Protein AF-X0SZJ2-F1 (afdb_monomer_lite)

Radius of gyration: 25.87 Å; chains: 1; bounding box: 55×61×72 Å

InterPro domains:
  IPR011059 Metal-dependent hydrolase, composite domain superfamily [G3DSA:2.30.40.10] (132-146)
  IPR011059 Metal-dependent hydrolase, composite domain superfamily [SSF51338] (95-201)

Sequence (312 aa):
GLNSPFVMYDPTQDKFLPKEEYLKIAKEDPGRIVVIFVPPRKKWMPDWLKMPHMTVAGDGMLGMDAKGKLLGWDSPYEAYAGHPRTAGSHAKVLRMGREAGIPLMHTLSQLSYWSALHLGQTGVEAMKVRGRMQEGMVADIAIFDPKKVKDNAGYKPRTNGLPSTAIPYVLVNGRFVVRESKVVKAMAGQEIRFPVEEKGRFVPATTEQWLKNFTIDSSPLAPKAKPAKQQPKAEETSSIDSAPDHEPFVRPTTTALDPLDPNILSVDRTLPEKQQWFGDSPYRSLGYCCGFHWQQAQLAGMNRATALSTED

Foldseek 3Di:
DDPDLKWKAQQVVRDIDDPVRVVVCCVPPVVGDIDIDRVVVVVCVVVLLQDPLQAFDQFQDFQAFPVRDADAPPDDLLRGQDALSLAFRQLALLVSCVVSVNPQVSSLCSQFVSQLVVLVVVVQVLSVQTRDDDPPRFPFAWAFASVQWHRQADSHRSRSRDHIPGTQFTDGSNHTCHHHNRGDPDPRDDDRDDDDDQDDPDDDQDPVNCCLPPDAPPDPPDTSPPDPPDDPDDDPPDPPPDDDDDDDDDDDDDDDDDDDDPPPDDDDDDDDDDDDDDDDDPDDDDDDDGAADNSNCSSHDDDGHGHHYDDD

Secondary structure (DSSP, 8-state):
----S-EEEEGGGTEEEPHHHHHHHHHH-TT---EEE-TTHHHHHHHHTT-TT----------B-TTSPBP-TTS-GGG--S-THHHHHHHHHHHHHHHTT--HHHHHHHTTHHHHHHHHHTT-HHHHT-SS--TTS---EEE--TTT-B----SSTT-TTPPPBS--EEEETTEEEEETTEE---------SPPPPSS-SSPPPPHHHHHHHHS----TT----PPPPPPPPP------PPPPP-PPPPPPPP------------------------------------S---HHHHTT------------

pLDDT: mean 71.83, std 27.25, range [21.42, 97.75]

Structure (mmCIF, N/CA/C/O backbone):
data_AF-X0SZJ2-F1
#
_entry.id   AF-X0SZJ2-F1
#
loop_
_atom_site.group_PDB
_atom_site.id
_atom_site.type_symbol
_atom_site.label_atom_id
_atom_site.label_alt_id
_atom_site.label_comp_id
_atom_site.label_asym_id
_atom_site.label_entity_id
_atom_site.label_seq_id
_atom_site.pdbx_PDB_ins_code
_atom_site.Cartn_x
_atom_site.Cartn_y
_atom_site.Cartn_z
_atom_site.occupancy
_atom_site.B_iso_or_equiv
_atom_site.auth_seq_id
_atom_site.auth_comp_id
_atom_site.auth_asym_id
_atom_site.auth_atom_id
_atom_site.pdbx_PDB_model_num
ATOM 1 N N . GLY A 1 1 ? 34.722 5.769 -18.784 1.00 33.75 1 GLY A N 1
ATOM 2 C CA . GLY A 1 1 ? 33.354 5.276 -19.032 1.00 33.75 1 GLY A CA 1
ATOM 3 C C . GLY A 1 1 ? 32.561 5.333 -17.744 1.00 33.75 1 GLY A C 1
ATOM 4 O O . GLY A 1 1 ? 33.122 5.023 -16.703 1.00 33.75 1 GLY A O 1
ATOM 5 N N . LEU A 1 2 ? 31.294 5.744 -17.799 1.00 32.84 2 LEU A N 1
ATOM 6 C CA . LEU A 1 2 ? 30.384 5.656 -16.654 1.00 32.84 2 LEU A CA 1
ATOM 7 C C . LEU A 1 2 ? 29.715 4.280 -16.668 1.00 32.84 2 LEU A C 1
ATOM 9 O O . LEU A 1 2 ? 28.767 4.068 -17.423 1.00 32.84 2 LEU A O 1
ATOM 13 N N . ASN A 1 3 ? 30.188 3.369 -15.815 1.00 47.91 3 ASN A N 1
ATOM 14 C CA . ASN A 1 3 ? 29.404 2.200 -15.424 1.00 47.91 3 ASN A CA 1
ATOM 15 C C . ASN A 1 3 ? 28.196 2.719 -14.637 1.00 47.91 3 ASN A C 1
ATOM 17 O O . ASN A 1 3 ? 28.309 2.999 -13.444 1.00 47.91 3 ASN A O 1
ATOM 21 N N . SER A 1 4 ? 27.069 2.929 -15.321 1.00 53.16 4 SER A N 1
ATOM 22 C CA . SER A 1 4 ? 25.841 3.405 -14.684 1.00 53.16 4 SER A CA 1
ATOM 23 C C . SER A 1 4 ? 25.467 2.449 -13.545 1.00 53.16 4 SER A C 1
ATOM 25 O O . SER A 1 4 ? 25.263 1.263 -13.808 1.00 53.16 4 SER A O 1
ATOM 27 N N . PRO A 1 5 ? 25.328 2.919 -12.291 1.00 63.03 5 PRO A N 1
ATOM 28 C CA . PRO A 1 5 ? 24.888 2.073 -11.182 1.00 63.03 5 PRO A CA 1
ATOM 29 C C . PRO A 1 5 ? 23.391 1.734 -11.272 1.00 63.03 5 PRO A C 1
ATOM 31 O O . PRO A 1 5 ? 22.853 1.096 -10.367 1.00 63.03 5 PRO A O 1
ATOM 34 N N . PHE A 1 6 ? 22.716 2.189 -12.333 1.00 73.81 6 PHE A N 1
ATOM 35 C CA . PHE A 1 6 ? 21.292 2.041 -12.588 1.00 73.81 6 PHE A CA 1
ATOM 36 C C . PHE A 1 6 ? 21.041 1.088 -13.752 1.00 73.81 6 PHE A C 1
ATOM 38 O O . PHE A 1 6 ? 21.694 1.179 -14.792 1.00 73.81 6 PHE A O 1
ATOM 45 N N . VAL A 1 7 ? 20.046 0.221 -13.585 1.00 87.00 7 VAL A N 1
ATOM 46 C CA . VAL A 1 7 ? 19.609 -0.749 -14.593 1.00 87.00 7 VAL A CA 1
ATOM 47 C C . VAL A 1 7 ? 18.246 -0.299 -15.114 1.00 87.00 7 VAL A C 1
ATOM 49 O O . VAL A 1 7 ? 17.297 -0.195 -14.338 1.00 87.00 7 VAL A O 1
ATOM 52 N N . MET A 1 8 ? 18.155 -0.001 -16.409 1.00 90.88 8 MET A N 1
ATOM 53 C CA . MET A 1 8 ? 16.927 0.464 -17.064 1.00 90.88 8 MET A CA 1
ATOM 54 C C . MET A 1 8 ? 16.170 -0.716 -17.668 1.00 90.88 8 MET A C 1
ATOM 56 O O . MET A 1 8 ? 16.788 -1.612 -18.235 1.00 90.88 8 MET A O 1
ATOM 60 N N . TYR A 1 9 ? 14.846 -0.720 -17.561 1.00 90.50 9 TYR A N 1
ATOM 61 C CA . TYR A 1 9 ? 13.974 -1.796 -18.028 1.00 90.50 9 TYR A CA 1
ATOM 62 C C . TYR A 1 9 ? 12.767 -1.218 -18.766 1.00 90.50 9 TYR A C 1
ATOM 64 O O . TYR A 1 9 ? 12.089 -0.348 -18.219 1.00 90.50 9 TYR A O 1
ATOM 72 N N . ASP A 1 10 ? 12.492 -1.703 -19.975 1.00 90.06 10 ASP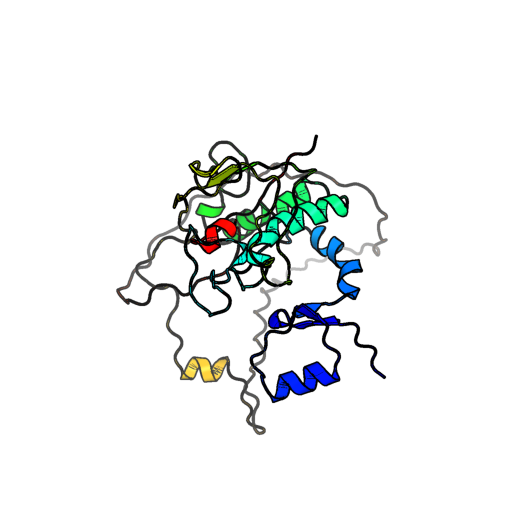 A N 1
ATOM 73 C CA . ASP A 1 10 ? 11.256 -1.422 -20.708 1.00 90.06 10 ASP A CA 1
ATOM 74 C C . ASP A 1 10 ? 10.243 -2.550 -20.430 1.00 90.06 10 ASP A C 1
ATOM 76 O O . ASP A 1 10 ? 10.448 -3.683 -20.887 1.00 90.06 10 ASP A O 1
ATOM 80 N N . PRO A 1 11 ? 9.141 -2.275 -19.702 1.00 86.25 11 PRO A N 1
ATOM 81 C CA . PRO A 1 11 ? 8.089 -3.258 -19.479 1.00 86.25 11 PRO A CA 1
ATOM 82 C C . PRO A 1 11 ? 7.414 -3.698 -20.778 1.00 86.25 11 PRO A C 1
ATOM 84 O O . PRO A 1 11 ? 7.045 -4.859 -20.893 1.00 86.25 11 PRO A O 1
ATOM 87 N N . THR A 1 12 ? 7.272 -2.818 -21.772 1.00 83.75 12 THR A N 1
ATOM 88 C CA . THR A 1 12 ? 6.563 -3.122 -23.030 1.00 83.75 12 THR A CA 1
ATOM 89 C C . THR A 1 12 ? 7.274 -4.189 -23.868 1.00 83.75 12 THR A C 1
ATOM 91 O O . THR A 1 12 ? 6.627 -4.876 -24.655 1.00 83.75 12 THR A O 1
ATOM 94 N N . GLN A 1 13 ? 8.584 -4.363 -23.658 1.00 85.94 13 GLN A N 1
ATOM 95 C CA . GLN A 1 13 ? 9.432 -5.341 -24.346 1.00 85.94 13 GLN A CA 1
ATOM 96 C C . GLN A 1 13 ? 9.935 -6.481 -23.429 1.00 85.94 13 GLN A C 1
ATOM 98 O O . GLN A 1 13 ? 10.675 -7.341 -23.897 1.00 85.94 13 GLN A O 1
ATOM 103 N N . ASP A 1 14 ? 9.581 -6.480 -22.133 1.00 88.31 14 ASP A N 1
ATOM 104 C CA . ASP A 1 14 ? 10.169 -7.320 -21.061 1.00 88.31 14 ASP A CA 1
ATOM 105 C C . ASP A 1 14 ? 11.712 -7.395 -21.109 1.00 88.31 14 ASP A C 1
ATOM 107 O O . ASP A 1 14 ? 12.316 -8.461 -20.962 1.00 88.31 14 ASP A O 1
ATOM 111 N N . LYS A 1 15 ? 12.373 -6.251 -21.332 1.00 90.38 15 LYS A N 1
ATOM 112 C CA . LYS A 1 15 ? 13.811 -6.195 -21.635 1.00 90.38 15 LYS A CA 1
ATOM 113 C C . LYS A 1 15 ? 14.541 -5.109 -20.844 1.00 90.38 15 LYS A C 1
ATOM 115 O O . LYS A 1 15 ? 14.040 -4.005 -20.650 1.00 90.38 15 LYS A O 1
ATOM 120 N N . PHE A 1 16 ? 15.773 -5.405 -20.425 1.00 90.94 16 PHE A N 1
ATOM 121 C CA . PHE A 1 16 ? 16.695 -4.397 -19.896 1.00 90.94 16 PHE A CA 1
ATOM 122 C C . PHE A 1 16 ? 17.363 -3.604 -21.028 1.00 90.94 16 PHE A C 1
ATOM 124 O O . PHE A 1 16 ? 17.912 -4.188 -21.962 1.00 90.94 16 PHE A O 1
ATOM 131 N N . LEU A 1 17 ? 17.324 -2.274 -20.934 1.00 89.88 17 LEU A N 1
ATOM 132 C CA . LEU A 1 17 ? 17.821 -1.362 -21.962 1.00 89.88 17 LEU A CA 1
ATOM 133 C C . LEU A 1 17 ? 19.298 -0.992 -21.723 1.00 89.88 17 LEU A C 1
ATOM 135 O O . LEU A 1 17 ? 19.618 -0.458 -20.653 1.00 89.88 17 LEU A O 1
ATOM 139 N N . PRO A 1 18 ? 20.197 -1.180 -22.709 1.00 90.44 18 PRO A N 1
ATOM 140 C CA . PRO A 1 18 ? 21.475 -0.478 -22.737 1.00 90.44 18 PRO A CA 1
ATOM 141 C C . PRO A 1 18 ? 21.253 1.027 -22.969 1.00 90.44 18 PRO A C 1
ATOM 143 O O . PRO A 1 18 ? 20.181 1.472 -23.393 1.00 90.44 18 PRO A O 1
ATOM 146 N N . LYS A 1 19 ? 22.280 1.835 -22.689 1.00 87.06 19 LYS A N 1
ATOM 147 C CA . LYS A 1 19 ? 22.186 3.302 -22.733 1.00 87.06 19 LYS A CA 1
ATOM 148 C C . LYS A 1 19 ? 21.830 3.815 -24.130 1.00 87.06 19 LYS A C 1
ATOM 150 O O . LYS A 1 19 ? 21.057 4.757 -24.259 1.00 87.06 19 LYS A O 1
ATOM 155 N N . GLU A 1 20 ? 22.387 3.198 -25.157 1.00 90.88 20 GLU A N 1
ATOM 156 C CA . GLU A 1 20 ? 22.266 3.585 -26.560 1.00 90.88 20 GLU A CA 1
ATOM 157 C C . GLU A 1 20 ? 20.829 3.376 -27.059 1.00 90.88 20 GLU A C 1
ATOM 159 O O . GLU A 1 20 ? 20.263 4.240 -27.724 1.00 90.88 20 GLU A O 1
ATOM 164 N N . GLU A 1 21 ? 20.210 2.263 -26.659 1.00 91.25 21 GLU A N 1
ATOM 165 C CA . GLU A 1 21 ? 18.820 1.927 -26.976 1.00 91.25 21 GLU A CA 1
ATOM 166 C C . GLU A 1 21 ? 17.840 2.835 -26.222 1.00 91.25 21 GLU A C 1
ATOM 168 O O . GLU A 1 21 ? 16.919 3.376 -26.831 1.00 91.25 21 GLU A O 1
ATOM 173 N N . TYR A 1 22 ? 18.099 3.115 -24.939 1.00 91.25 22 TYR A N 1
ATOM 174 C CA . TYR A 1 22 ? 17.353 4.130 -24.188 1.00 91.25 22 TYR A CA 1
ATOM 175 C C . TYR A 1 22 ? 17.448 5.524 -24.835 1.00 91.25 22 TYR A C 1
ATOM 177 O O . TYR A 1 22 ? 16.433 6.196 -24.989 1.00 91.25 22 TYR A O 1
ATOM 185 N N . LEU A 1 23 ? 18.640 5.959 -25.260 1.00 92.31 23 LEU A N 1
ATOM 186 C CA . LEU A 1 23 ? 18.834 7.260 -25.917 1.00 92.31 23 LEU A CA 1
ATOM 187 C C . LEU A 1 23 ? 18.170 7.352 -27.298 1.00 92.31 23 LEU A C 1
ATOM 189 O O . LEU A 1 23 ? 17.893 8.462 -27.756 1.00 92.31 23 LEU A O 1
ATOM 193 N N . LYS A 1 24 ? 17.928 6.217 -27.963 1.00 93.56 24 LYS A N 1
ATOM 194 C CA . LYS A 1 24 ? 17.115 6.145 -29.181 1.00 93.56 24 LYS A CA 1
ATOM 195 C C . LYS A 1 24 ? 15.628 6.279 -28.841 1.00 93.56 24 LYS A C 1
ATOM 197 O O . LYS A 1 24 ? 14.975 7.189 -29.345 1.00 93.56 24 LYS A O 1
ATOM 202 N N . ILE A 1 25 ? 15.132 5.452 -27.917 1.00 91.12 25 ILE A N 1
ATOM 203 C CA . ILE A 1 25 ? 13.742 5.484 -27.432 1.00 91.12 25 ILE A CA 1
ATOM 204 C C . ILE A 1 25 ? 13.368 6.886 -26.934 1.00 91.12 25 ILE A C 1
ATOM 206 O O . ILE A 1 25 ? 12.357 7.423 -27.358 1.00 91.12 25 ILE A O 1
ATOM 210 N N . ALA A 1 26 ? 14.215 7.537 -26.134 1.00 91.38 26 ALA A N 1
ATOM 211 C CA . ALA A 1 26 ? 13.956 8.876 -25.600 1.00 91.38 26 ALA A CA 1
ATOM 212 C C . ALA A 1 26 ? 13.828 9.985 -26.669 1.00 91.38 26 ALA A C 1
ATOM 214 O O . ALA A 1 26 ? 13.345 11.071 -26.355 1.00 91.38 26 ALA A O 1
ATOM 215 N N . LYS A 1 27 ? 14.267 9.741 -27.914 1.00 94.88 27 LYS A N 1
ATOM 216 C CA . LYS A 1 27 ? 14.081 10.654 -29.057 1.00 94.88 27 LYS A CA 1
ATOM 217 C C . LYS A 1 27 ? 12.850 10.308 -29.894 1.00 94.88 27 LYS A C 1
ATOM 219 O O . LYS A 1 27 ? 12.198 11.214 -30.396 1.00 94.88 27 LYS A O 1
ATOM 224 N N . GLU A 1 28 ? 12.579 9.019 -30.081 1.00 95.31 28 GLU A N 1
ATOM 225 C CA . GLU A 1 28 ? 11.523 8.511 -30.972 1.00 95.31 28 GLU A CA 1
ATOM 226 C C . GLU A 1 28 ? 10.163 8.379 -30.266 1.00 95.31 28 GLU A C 1
ATOM 228 O O . GLU A 1 28 ? 9.125 8.649 -30.860 1.00 95.31 28 GLU A O 1
ATOM 233 N N . ASP A 1 29 ? 10.178 7.998 -28.989 1.00 92.19 29 ASP A N 1
ATOM 234 C CA . ASP A 1 29 ? 9.024 7.813 -28.106 1.00 92.19 29 ASP A CA 1
ATOM 235 C C . ASP A 1 29 ? 9.357 8.372 -26.703 1.00 92.19 29 ASP A C 1
ATOM 237 O O . ASP A 1 29 ? 9.596 7.616 -25.754 1.00 92.19 29 ASP A O 1
ATOM 241 N N . PRO A 1 30 ? 9.399 9.711 -26.535 1.00 89.62 30 PRO A N 1
ATOM 242 C CA . PRO A 1 30 ? 9.676 10.344 -25.241 1.00 89.62 30 PRO A CA 1
ATOM 243 C C . PRO A 1 30 ? 8.588 10.078 -24.183 1.00 89.62 30 PRO A C 1
ATOM 245 O O . PRO A 1 30 ? 8.788 10.399 -23.013 1.00 89.62 30 PRO A O 1
ATOM 248 N N . GLY A 1 31 ? 7.445 9.498 -24.574 1.00 86.25 31 GLY A N 1
ATOM 249 C CA . GLY A 1 31 ? 6.387 9.045 -23.669 1.00 86.25 31 GLY A CA 1
ATOM 250 C C . GLY A 1 31 ? 6.596 7.629 -23.118 1.00 86.25 31 GLY A C 1
ATOM 251 O O . GLY A 1 31 ? 5.828 7.205 -22.250 1.00 86.25 31 GLY A O 1
ATOM 252 N N . ARG A 1 32 ? 7.612 6.886 -23.585 1.00 86.94 32 ARG A N 1
ATOM 253 C CA . ARG A 1 32 ? 7.864 5.503 -23.159 1.00 86.94 32 ARG A CA 1
ATOM 254 C C . ARG A 1 32 ? 8.118 5.407 -21.655 1.00 86.94 32 ARG A C 1
ATOM 256 O O . ARG A 1 32 ? 9.047 6.003 -21.114 1.00 86.94 32 ARG A O 1
ATOM 263 N N . ILE A 1 33 ? 7.353 4.546 -20.986 1.00 85.50 33 ILE A N 1
ATOM 264 C CA . ILE A 1 33 ? 7.596 4.195 -19.585 1.00 85.50 33 ILE A CA 1
ATOM 265 C C . ILE A 1 33 ? 8.837 3.298 -19.495 1.00 85.50 33 ILE A C 1
ATOM 267 O O . ILE A 1 33 ? 8.812 2.149 -19.929 1.00 85.50 33 ILE A O 1
ATOM 271 N N . VAL A 1 34 ? 9.898 3.805 -18.866 1.00 89.62 34 VAL A N 1
ATOM 272 C CA . VAL A 1 34 ? 11.113 3.046 -18.533 1.00 89.62 34 VAL A CA 1
ATOM 273 C C . VAL A 1 34 ? 11.263 2.972 -17.014 1.00 89.62 34 VAL A C 1
ATOM 275 O O . VAL A 1 34 ? 11.232 3.984 -16.314 1.00 89.62 34 VAL A O 1
ATOM 278 N N . VAL A 1 35 ? 11.442 1.764 -16.484 1.00 89.56 35 VAL A N 1
ATOM 279 C CA . VAL A 1 35 ? 11.646 1.516 -15.053 1.00 89.56 35 VAL A CA 1
ATOM 280 C C . VAL A 1 35 ? 13.137 1.562 -14.739 1.00 89.56 35 VAL A C 1
ATOM 282 O O . VAL A 1 35 ? 13.920 0.774 -15.268 1.00 89.56 35 VAL A O 1
ATOM 285 N N . ILE A 1 36 ? 13.531 2.456 -13.832 1.00 89.75 36 ILE A N 1
ATOM 286 C CA . ILE A 1 36 ? 14.914 2.568 -13.361 1.00 89.75 36 ILE A CA 1
ATOM 287 C C . ILE A 1 36 ? 15.069 1.797 -12.047 1.00 89.75 36 ILE A C 1
ATOM 289 O O . ILE A 1 36 ? 14.533 2.168 -10.998 1.00 89.75 36 ILE A O 1
ATOM 293 N N . PHE A 1 37 ? 15.850 0.722 -12.083 1.00 88.81 37 PHE A N 1
ATOM 294 C CA . PHE A 1 37 ? 16.313 0.036 -10.886 1.00 88.81 37 PHE A CA 1
ATOM 295 C C . PHE A 1 37 ? 17.596 0.691 -10.374 1.00 88.81 37 PHE A C 1
ATOM 297 O O . PHE A 1 37 ? 18.531 0.935 -11.132 1.00 88.81 37 PHE A O 1
ATOM 304 N N . VAL A 1 38 ? 17.670 0.887 -9.056 1.00 89.81 38 VAL A N 1
ATOM 305 C CA . VAL A 1 38 ? 18.864 1.379 -8.351 1.00 89.81 38 VAL A CA 1
ATOM 306 C C . VAL A 1 38 ? 19.468 0.229 -7.526 1.00 89.81 38 VAL A C 1
ATOM 308 O O . VAL A 1 38 ? 19.192 0.151 -6.330 1.00 89.81 38 VAL A O 1
ATOM 311 N N . PRO A 1 39 ? 20.238 -0.713 -8.115 1.00 88.25 39 PRO A N 1
ATOM 312 C CA . PRO A 1 39 ? 20.876 -1.819 -7.396 1.00 88.25 39 PRO A CA 1
ATOM 313 C C . PRO A 1 39 ? 21.533 -1.467 -6.048 1.00 88.25 39 PRO A C 1
ATOM 315 O O . PRO A 1 39 ? 21.295 -2.223 -5.100 1.00 88.25 39 PRO A O 1
ATOM 318 N N . PRO A 1 40 ? 22.260 -0.335 -5.884 1.00 88.94 40 PRO A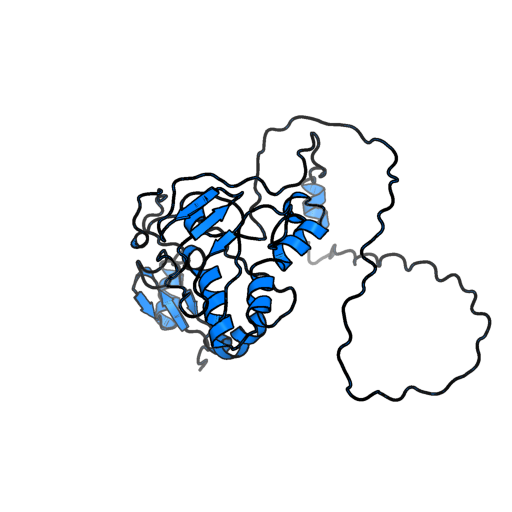 N 1
ATOM 319 C CA . PRO A 1 40 ? 22.833 0.047 -4.589 1.00 88.94 40 PRO A CA 1
ATOM 320 C C . PRO A 1 40 ? 21.808 0.144 -3.452 1.00 88.94 40 PRO A C 1
ATOM 322 O O . PRO A 1 40 ? 22.151 -0.146 -2.305 1.00 88.94 40 PRO A O 1
ATOM 325 N N . ARG A 1 41 ? 20.534 0.453 -3.758 1.00 89.00 41 ARG A N 1
ATOM 326 C CA . ARG A 1 41 ? 19.472 0.576 -2.747 1.00 89.00 41 ARG A CA 1
ATOM 327 C C . ARG A 1 41 ? 19.221 -0.700 -1.964 1.00 89.00 41 ARG A C 1
ATOM 329 O O . ARG A 1 41 ? 18.748 -0.621 -0.841 1.00 89.00 41 ARG A O 1
ATOM 336 N N . LYS A 1 42 ? 19.549 -1.872 -2.521 1.00 88.06 42 LYS A N 1
ATOM 337 C CA . LYS A 1 42 ? 19.369 -3.158 -1.828 1.00 88.06 42 LYS A CA 1
ATOM 338 C C . LYS A 1 42 ? 20.103 -3.208 -0.482 1.00 88.06 42 LYS A C 1
ATOM 340 O O . LYS A 1 42 ? 19.626 -3.897 0.407 1.00 88.06 42 LYS A O 1
ATOM 345 N N . LYS A 1 43 ? 21.219 -2.479 -0.336 1.00 89.94 43 LYS A N 1
ATOM 346 C CA . LYS A 1 43 ? 22.012 -2.444 0.902 1.00 89.94 43 LYS A CA 1
ATOM 347 C C . LYS A 1 43 ? 21.320 -1.666 2.026 1.00 89.94 43 LYS A C 1
ATOM 349 O O . LYS A 1 43 ? 21.268 -2.165 3.136 1.00 89.94 43 LYS A O 1
ATOM 354 N N . TRP A 1 44 ? 20.778 -0.484 1.719 1.00 91.12 44 TRP A N 1
ATOM 355 C CA . TRP A 1 44 ? 20.193 0.435 2.707 1.00 91.12 44 TRP A CA 1
ATOM 356 C C . TRP A 1 44 ? 18.661 0.380 2.805 1.00 91.12 44 TRP A C 1
ATOM 358 O O . TRP A 1 44 ? 18.075 0.986 3.694 1.00 91.12 44 TRP A O 1
ATOM 368 N N . MET A 1 45 ? 17.973 -0.339 1.911 1.00 90.56 45 MET A N 1
ATOM 369 C CA . MET A 1 45 ? 16.511 -0.490 1.964 1.00 90.56 45 MET A CA 1
ATOM 370 C C . MET A 1 45 ? 15.987 -1.051 3.303 1.00 90.56 45 MET A C 1
ATOM 372 O O . MET A 1 45 ? 14.957 -0.556 3.757 1.00 90.56 45 MET A O 1
ATOM 376 N N . PRO A 1 46 ? 16.654 -2.020 3.972 1.00 91.62 46 PRO A N 1
ATOM 377 C CA . PRO A 1 46 ? 16.222 -2.483 5.291 1.00 91.62 46 PRO A CA 1
ATOM 378 C C . PRO A 1 46 ? 16.273 -1.402 6.375 1.00 91.62 46 PRO A C 1
ATOM 380 O O . PRO A 1 46 ? 15.536 -1.500 7.347 1.00 91.62 46 PRO A O 1
ATOM 383 N N . ASP A 1 47 ? 17.109 -0.372 6.231 1.00 93.25 47 ASP A N 1
ATOM 384 C CA . ASP A 1 47 ? 17.269 0.654 7.267 1.00 93.25 47 ASP A CA 1
ATOM 385 C C . ASP A 1 47 ? 16.088 1.629 7.282 1.00 93.25 47 ASP A C 1
ATOM 387 O O . ASP A 1 47 ? 15.618 2.000 8.354 1.00 93.25 47 ASP A O 1
ATOM 391 N N . TRP A 1 48 ? 15.497 1.920 6.115 1.00 92.19 48 TRP A N 1
ATOM 392 C CA . TRP A 1 48 ? 14.214 2.633 6.021 1.00 92.19 48 TRP A CA 1
ATOM 393 C C . TRP A 1 48 ? 13.087 1.901 6.755 1.00 92.19 48 TRP A C 1
ATOM 395 O O . TRP A 1 48 ? 12.219 2.547 7.336 1.00 92.19 48 TRP A O 1
ATOM 405 N N . LEU A 1 49 ? 13.126 0.563 6.769 1.00 94.06 49 LEU A N 1
ATOM 406 C CA . LEU A 1 49 ? 12.163 -0.276 7.484 1.00 94.06 49 LEU A CA 1
ATOM 407 C C . LEU A 1 49 ? 12.425 -0.361 8.997 1.00 94.06 49 LEU A C 1
ATOM 409 O O . LEU A 1 49 ? 11.601 -0.935 9.700 1.00 94.06 49 LEU A O 1
ATOM 413 N N . LYS A 1 50 ? 13.515 0.216 9.518 1.00 94.88 50 LYS A N 1
ATOM 414 C CA . LYS A 1 50 ? 13.806 0.290 10.964 1.00 94.88 50 LYS A CA 1
ATOM 415 C C . LYS A 1 50 ? 13.535 1.671 11.563 1.00 94.88 50 LYS A C 1
ATOM 417 O O . LYS A 1 50 ? 13.655 1.836 12.775 1.00 94.88 50 LYS A O 1
ATOM 422 N N . MET A 1 51 ? 13.238 2.681 10.742 1.00 95.50 51 MET A N 1
ATOM 423 C CA . MET A 1 51 ? 13.081 4.052 11.228 1.00 95.50 51 MET A CA 1
ATOM 424 C C . MET A 1 51 ? 11.755 4.217 11.989 1.00 95.50 51 MET A C 1
ATOM 426 O O . MET A 1 51 ? 10.691 3.978 11.404 1.00 95.50 51 MET A O 1
ATOM 430 N N . PRO A 1 52 ? 11.782 4.665 13.261 1.00 94.25 52 PRO A N 1
ATOM 431 C CA . PRO A 1 52 ? 10.576 5.044 13.986 1.00 94.25 52 PRO A CA 1
ATOM 432 C C . PRO A 1 52 ? 9.785 6.117 13.231 1.00 94.25 52 PRO A C 1
ATOM 434 O O . PRO A 1 52 ? 10.368 6.978 12.577 1.00 94.25 52 PRO A O 1
ATOM 437 N N . HIS A 1 53 ? 8.457 6.066 13.324 1.00 94.06 53 HIS A N 1
ATOM 438 C CA . HIS A 1 53 ? 7.524 7.001 12.677 1.00 94.06 53 HIS A CA 1
ATOM 439 C C . HIS A 1 53 ? 7.550 7.045 11.133 1.00 94.06 53 HIS A C 1
ATOM 441 O O . HIS A 1 53 ? 6.760 7.772 10.529 1.00 94.06 53 HIS A O 1
ATOM 447 N N . MET A 1 54 ? 8.360 6.217 10.461 1.00 91.94 54 MET A N 1
ATOM 448 C CA . MET A 1 54 ? 8.262 6.030 9.011 1.00 91.94 54 MET A CA 1
ATOM 449 C C . MET A 1 54 ? 6.941 5.333 8.657 1.00 91.94 54 MET A C 1
ATOM 451 O O . MET A 1 54 ? 6.647 4.255 9.162 1.00 91.94 54 MET A O 1
ATOM 455 N N . THR A 1 55 ? 6.132 5.927 7.780 1.00 92.44 55 THR A N 1
ATOM 456 C CA . THR A 1 55 ? 4.849 5.344 7.353 1.00 92.44 55 THR A CA 1
ATOM 457 C C . THR A 1 55 ? 4.935 4.800 5.934 1.00 92.44 55 THR A C 1
ATOM 459 O O . THR A 1 55 ? 5.643 5.330 5.079 1.00 92.44 55 THR A O 1
ATOM 462 N N . VAL A 1 56 ? 4.197 3.722 5.670 1.00 90.12 56 VAL A N 1
ATOM 463 C CA . VAL A 1 56 ? 4.150 3.095 4.345 1.00 90.12 56 VAL A CA 1
ATOM 464 C C . VAL A 1 56 ? 2.909 3.560 3.597 1.00 90.12 56 VAL A C 1
ATOM 466 O O . VAL A 1 56 ? 1.783 3.368 4.057 1.00 90.12 56 VAL A O 1
ATOM 469 N N . ALA A 1 57 ? 3.119 4.098 2.398 1.00 81.81 57 ALA A N 1
ATOM 470 C CA . ALA A 1 57 ? 2.065 4.405 1.443 1.00 81.81 57 ALA A CA 1
ATOM 471 C C . ALA A 1 57 ? 2.287 3.650 0.124 1.00 81.81 57 ALA A C 1
ATOM 473 O O . ALA A 1 57 ? 3.417 3.424 -0.312 1.00 81.81 57 ALA A O 1
ATOM 474 N N . GLY A 1 58 ? 1.190 3.282 -0.534 1.00 73.56 58 GLY A N 1
ATOM 475 C CA . GLY A 1 58 ? 1.176 3.010 -1.966 1.00 73.56 58 GLY A CA 1
ATOM 476 C C . GLY A 1 58 ? 0.367 4.102 -2.653 1.00 73.56 58 GLY A C 1
ATOM 477 O O . GLY A 1 58 ? -0.786 4.318 -2.291 1.00 73.56 58 GLY A O 1
ATOM 478 N N . ASP A 1 59 ? 0.942 4.807 -3.628 1.00 68.50 59 ASP A N 1
ATOM 479 C CA . ASP A 1 59 ? 0.191 5.825 -4.371 1.00 68.50 59 ASP A CA 1
ATOM 480 C C . ASP A 1 59 ? -0.964 5.168 -5.137 1.00 68.50 59 ASP A C 1
ATOM 482 O O . ASP A 1 59 ? -0.786 4.130 -5.787 1.00 68.50 59 ASP A O 1
ATOM 486 N N . GLY A 1 60 ? -2.150 5.774 -5.065 1.00 63.75 60 GLY A N 1
ATOM 487 C CA . GLY A 1 60 ? -3.339 5.340 -5.798 1.00 63.75 60 GLY A CA 1
ATOM 488 C C . GLY A 1 60 ? -3.190 5.568 -7.296 1.00 63.75 60 GLY A C 1
ATOM 489 O O . GLY A 1 60 ? -3.500 6.649 -7.785 1.00 63.75 60 GLY A O 1
ATOM 490 N N . MET A 1 61 ? -2.745 4.546 -8.024 1.00 75.44 61 MET A N 1
ATOM 491 C CA . MET A 1 61 ? -2.809 4.525 -9.486 1.00 75.44 61 MET A CA 1
ATOM 492 C C . MET A 1 61 ? -4.205 4.077 -9.933 1.00 75.44 61 MET A C 1
ATOM 494 O O . MET A 1 61 ? -4.797 3.194 -9.313 1.00 75.44 61 MET A O 1
ATOM 498 N N . LEU A 1 62 ? -4.714 4.654 -11.024 1.00 78.31 62 LEU A N 1
ATOM 499 C CA . LEU A 1 62 ? -5.949 4.186 -11.656 1.00 78.31 62 LEU A CA 1
ATOM 500 C C . LEU A 1 62 ? -5.774 2.744 -12.153 1.00 78.31 62 LEU A C 1
ATOM 502 O O . LEU A 1 62 ? -4.760 2.418 -12.774 1.00 78.31 62 LEU A O 1
ATOM 506 N N . GLY A 1 63 ? -6.775 1.896 -11.907 1.00 81.75 63 GLY A N 1
ATOM 507 C CA . GLY A 1 63 ? -6.824 0.533 -12.430 1.00 81.75 63 GLY A CA 1
ATOM 508 C C . GLY A 1 63 ? -7.050 0.540 -13.937 1.00 81.75 63 GLY A C 1
ATOM 509 O O . GLY A 1 63 ? -8.194 0.528 -14.378 1.00 81.75 63 GLY A O 1
ATOM 510 N N . MET A 1 64 ? -5.971 0.591 -14.718 1.00 86.56 64 MET A N 1
ATOM 511 C CA . MET A 1 64 ? -6.017 0.630 -16.183 1.00 86.56 64 MET A CA 1
ATOM 512 C C . MET A 1 64 ? -5.343 -0.590 -16.813 1.00 86.56 64 MET A C 1
ATOM 514 O O . MET A 1 64 ? -4.373 -1.131 -16.268 1.00 86.56 64 MET A O 1
ATOM 518 N N . ASP A 1 65 ? -5.855 -0.996 -17.973 1.00 88.38 65 ASP A N 1
ATOM 519 C CA . ASP A 1 65 ? -5.218 -1.975 -18.849 1.00 88.38 65 ASP A CA 1
ATOM 520 C C . ASP A 1 65 ? -4.103 -1.355 -19.713 1.00 88.38 65 ASP A C 1
ATOM 522 O O . ASP A 1 65 ? -3.862 -0.146 -19.705 1.00 88.38 65 ASP A O 1
ATOM 526 N N . ALA A 1 66 ? -3.415 -2.194 -20.493 1.00 87.50 66 ALA A N 1
ATOM 527 C CA . ALA A 1 66 ? -2.338 -1.767 -21.392 1.00 87.50 66 ALA A CA 1
ATOM 528 C C . ALA A 1 66 ? -2.798 -0.860 -22.558 1.00 87.50 66 ALA A C 1
ATOM 530 O O . ALA A 1 66 ? -1.959 -0.360 -23.303 1.00 87.50 66 ALA A O 1
ATOM 531 N N . LYS A 1 67 ? -4.109 -0.652 -22.732 1.00 88.00 67 LYS A N 1
ATOM 532 C CA . LYS A 1 67 ? -4.718 0.256 -23.716 1.00 88.00 67 LYS A CA 1
ATOM 533 C C . LYS A 1 67 ? -5.257 1.537 -23.063 1.00 88.00 67 LYS A C 1
ATOM 535 O O . LYS A 1 67 ? -5.895 2.337 -23.742 1.00 88.00 67 LYS A O 1
ATOM 540 N N . GLY A 1 68 ? -5.029 1.733 -21.760 1.00 85.81 68 GLY A N 1
ATOM 541 C CA . GLY A 1 68 ? -5.532 2.876 -20.996 1.00 85.81 68 GLY A CA 1
ATOM 542 C C . GLY A 1 68 ? -7.020 2.791 -20.637 1.00 85.81 68 GLY A C 1
ATOM 543 O O . GLY A 1 68 ? -7.588 3.778 -20.172 1.00 85.81 68 GLY A O 1
ATOM 544 N N . LYS A 1 69 ? -7.676 1.640 -20.831 1.00 88.56 69 LYS A N 1
ATOM 545 C CA . LYS A 1 69 ? -9.076 1.451 -20.438 1.00 88.56 69 LYS A CA 1
ATOM 546 C C . LYS A 1 69 ? -9.160 1.141 -18.944 1.00 88.56 69 LYS A C 1
ATOM 548 O O . LYS A 1 69 ? -8.388 0.334 -18.431 1.00 88.56 69 LYS A O 1
ATOM 553 N N . LEU A 1 70 ? -10.137 1.736 -18.257 1.00 88.44 70 LEU A N 1
ATOM 554 C CA . LEU A 1 70 ? -10.457 1.389 -16.872 1.00 88.44 70 LEU A CA 1
ATOM 555 C C . LEU A 1 70 ? -10.883 -0.083 -16.743 1.00 88.44 70 LEU A C 1
ATOM 557 O O . LEU A 1 70 ? -11.714 -0.581 -17.511 1.00 88.44 70 LEU A O 1
ATOM 561 N N . LEU A 1 71 ? -10.324 -0.746 -15.736 1.00 87.31 71 LEU A N 1
ATOM 562 C CA . LEU A 1 71 ? -10.689 -2.083 -15.287 1.00 87.31 71 LEU A CA 1
ATOM 563 C C . LEU A 1 71 ? -11.883 -2.013 -14.323 1.00 87.31 71 LEU A C 1
ATOM 565 O O . LEU A 1 71 ? -12.078 -1.026 -13.617 1.00 87.31 71 LEU A O 1
ATOM 569 N N . GLY A 1 72 ? -12.681 -3.079 -14.296 1.00 86.06 72 GLY A N 1
ATOM 570 C CA . GLY A 1 72 ? -13.773 -3.275 -13.336 1.00 86.06 72 GLY A CA 1
ATOM 571 C C . GLY A 1 72 ? -13.534 -4.475 -12.415 1.00 86.06 72 GLY A C 1
ATOM 572 O O . GLY A 1 72 ? -12.612 -5.253 -12.651 1.00 86.06 72 GLY A O 1
ATOM 573 N N . TRP A 1 73 ? -14.405 -4.659 -11.416 1.00 81.31 73 TRP A N 1
ATOM 574 C CA . TRP A 1 73 ? -14.315 -5.710 -10.383 1.00 81.31 73 TRP A CA 1
ATOM 575 C C . TRP A 1 73 ? -14.003 -7.124 -10.894 1.00 81.31 73 TRP A C 1
ATOM 577 O O . TRP A 1 73 ? -13.295 -7.865 -10.225 1.00 81.31 73 TRP A O 1
ATOM 587 N N . ASP A 1 74 ? -14.550 -7.500 -12.050 1.00 86.62 74 ASP A N 1
ATOM 588 C CA . ASP A 1 74 ? -14.433 -8.848 -12.625 1.00 86.62 74 ASP A CA 1
ATOM 589 C C . ASP A 1 74 ? -13.283 -8.967 -13.647 1.00 86.62 74 ASP A C 1
ATOM 591 O O . ASP A 1 74 ? -13.196 -9.939 -14.395 1.00 86.62 74 ASP A O 1
ATOM 595 N N . SER A 1 75 ? -12.401 -7.964 -13.713 1.00 89.94 75 SER A N 1
ATOM 596 C CA . SER A 1 75 ? -11.234 -7.982 -14.602 1.00 89.94 75 SER A CA 1
ATOM 597 C C . SER A 1 75 ? -10.117 -8.852 -14.018 1.00 89.94 75 SER A C 1
ATOM 599 O O . SER A 1 75 ? -9.875 -8.793 -12.812 1.00 89.94 75 SER A O 1
ATOM 601 N N . PRO A 1 76 ? -9.379 -9.616 -14.842 1.00 92.19 76 PRO A N 1
ATOM 602 C CA . PRO A 1 76 ? -8.261 -10.414 -14.355 1.00 92.19 76 PRO A CA 1
ATOM 603 C C . PRO A 1 76 ? -7.125 -9.509 -13.859 1.00 92.19 76 PRO A C 1
ATOM 605 O O . PRO A 1 76 ? -6.807 -8.492 -14.483 1.00 92.19 76 PRO A O 1
ATOM 608 N N . TYR A 1 77 ? -6.473 -9.899 -12.762 1.00 91.06 77 TYR A N 1
ATOM 609 C CA . TYR A 1 77 ? -5.355 -9.155 -12.166 1.00 91.06 77 TYR A CA 1
ATOM 610 C C . TYR A 1 77 ? -4.190 -8.958 -13.152 1.00 91.06 77 TYR A C 1
ATOM 612 O O . TYR A 1 77 ? -3.502 -7.937 -13.132 1.00 91.06 77 TYR A O 1
ATOM 620 N N . GLU A 1 78 ? -4.017 -9.910 -14.067 1.00 93.81 78 GLU A N 1
ATOM 621 C CA . GLU A 1 78 ? -3.040 -9.916 -15.153 1.00 93.81 78 GLU A CA 1
ATOM 622 C C . GLU A 1 78 ? -3.293 -8.845 -16.226 1.00 93.81 78 GLU A C 1
ATOM 624 O 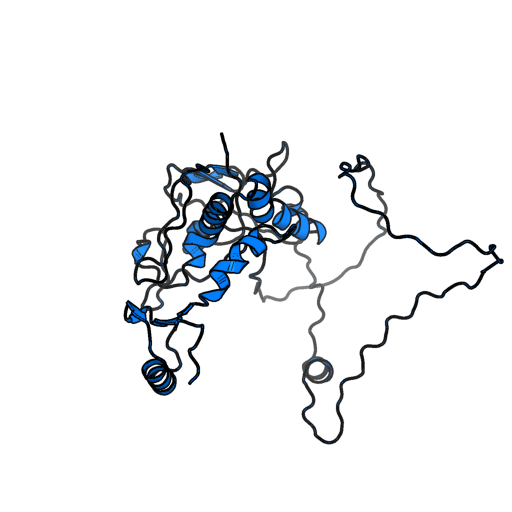O . GLU A 1 78 ? -2.405 -8.598 -17.043 1.00 93.81 78 GLU A O 1
ATOM 629 N N . ALA A 1 79 ? -4.482 -8.232 -16.276 1.00 91.94 79 ALA A N 1
ATOM 630 C CA . ALA A 1 79 ? -4.777 -7.148 -17.214 1.00 91.94 79 ALA A CA 1
ATOM 631 C C . ALA A 1 79 ? -4.286 -5.777 -16.724 1.00 91.94 79 ALA A C 1
ATOM 633 O O . ALA A 1 79 ? -4.132 -4.875 -17.544 1.00 91.94 79 ALA A O 1
ATOM 634 N N . TYR A 1 80 ? -4.025 -5.604 -15.422 1.00 90.75 80 TYR A N 1
ATOM 635 C CA . TYR A 1 80 ? -3.532 -4.334 -14.887 1.00 90.75 80 TYR A CA 1
ATOM 636 C C . TYR A 1 80 ? -2.123 -4.024 -15.400 1.00 90.75 80 TYR A C 1
ATOM 638 O O . TYR A 1 80 ? -1.195 -4.812 -15.218 1.00 90.75 80 TYR A O 1
ATOM 646 N N . ALA A 1 81 ? -1.970 -2.846 -16.005 1.00 88.00 81 ALA A N 1
ATOM 647 C CA . ALA A 1 81 ? -0.726 -2.378 -16.616 1.00 88.00 81 ALA A CA 1
ATOM 648 C C . ALA A 1 81 ? -0.077 -1.194 -15.870 1.00 88.00 81 ALA A C 1
ATOM 650 O O . ALA A 1 81 ? 0.896 -0.615 -16.349 1.00 88.00 81 ALA A O 1
ATOM 651 N N . GLY A 1 82 ? -0.596 -0.818 -14.696 1.00 86.50 82 GLY A N 1
ATOM 652 C CA . GLY A 1 82 ? -0.021 0.248 -13.873 1.00 86.50 82 GLY A CA 1
ATOM 653 C C . GLY A 1 82 ? 1.161 -0.206 -13.004 1.00 86.50 82 GLY A C 1
ATOM 654 O O . GLY A 1 82 ? 1.738 -1.279 -13.179 1.00 86.50 82 GLY A O 1
ATOM 655 N N . HIS A 1 83 ? 1.558 0.622 -12.036 1.00 88.50 83 HIS A N 1
ATOM 656 C CA . HIS A 1 83 ? 2.734 0.348 -11.202 1.00 88.50 83 HIS A CA 1
ATOM 657 C C . HIS A 1 83 ? 2.443 -0.740 -10.138 1.00 88.50 83 HIS A C 1
ATOM 659 O O . HIS A 1 83 ? 1.447 -0.616 -9.420 1.00 88.50 83 HIS A O 1
ATOM 665 N N . PRO A 1 84 ? 3.325 -1.743 -9.920 1.00 91.31 84 PRO A N 1
ATOM 666 C CA . PRO A 1 84 ? 3.082 -2.869 -8.996 1.00 91.31 84 PRO A CA 1
ATOM 667 C C . PRO A 1 84 ? 2.926 -2.498 -7.513 1.00 91.31 84 PRO A C 1
ATOM 669 O O . PRO A 1 84 ? 2.495 -3.316 -6.701 1.00 91.31 84 PRO A O 1
ATOM 672 N N . ARG A 1 85 ? 3.240 -1.247 -7.148 1.00 89.62 85 ARG A N 1
ATOM 673 C CA . ARG A 1 85 ? 2.984 -0.703 -5.800 1.00 89.62 85 ARG A CA 1
ATOM 674 C C . ARG A 1 85 ? 1.515 -0.852 -5.394 1.00 89.62 85 ARG A C 1
ATOM 676 O O . ARG A 1 85 ? 1.243 -1.177 -4.245 1.00 89.62 85 ARG A O 1
ATOM 683 N N . THR A 1 86 ? 0.604 -0.735 -6.360 1.00 87.44 86 THR A N 1
ATOM 684 C CA . THR A 1 86 ? -0.840 -0.868 -6.151 1.00 87.44 86 THR A CA 1
ATOM 685 C C . THR A 1 86 ? -1.231 -2.244 -5.603 1.00 87.44 86 THR A C 1
ATOM 687 O O . THR A 1 86 ? -1.958 -2.326 -4.626 1.00 87.44 86 THR A O 1
ATOM 690 N N . ALA A 1 87 ? -0.724 -3.353 -6.143 1.00 90.00 87 ALA A N 1
ATOM 691 C CA . ALA A 1 87 ? -1.120 -4.677 -5.644 1.00 90.00 87 ALA A CA 1
ATOM 692 C C . ALA A 1 87 ? -0.242 -5.205 -4.485 1.00 90.00 87 ALA A C 1
ATOM 694 O O . ALA A 1 87 ? -0.694 -6.065 -3.717 1.00 90.00 87 ALA A O 1
ATOM 695 N N . GLY A 1 88 ? 0.997 -4.703 -4.350 1.00 91.69 88 GLY A N 1
ATOM 696 C CA . GLY A 1 88 ? 2.039 -5.343 -3.534 1.00 91.69 88 GLY A CA 1
ATOM 697 C C . GLY A 1 88 ? 2.662 -4.556 -2.372 1.00 91.69 88 GLY A C 1
ATOM 698 O O . GLY A 1 88 ? 3.321 -5.194 -1.554 1.00 91.69 88 GLY A O 1
ATOM 699 N N . SER A 1 89 ? 2.507 -3.227 -2.243 1.00 92.94 89 SER A N 1
ATOM 700 C CA . SER A 1 89 ? 3.319 -2.430 -1.286 1.00 92.94 89 SER A CA 1
ATOM 701 C C . SER A 1 89 ? 3.300 -2.943 0.161 1.00 92.94 89 SER A C 1
ATOM 703 O O . SER A 1 89 ? 4.350 -3.088 0.782 1.00 92.94 89 SER A O 1
ATOM 705 N N . HIS A 1 90 ? 2.116 -3.261 0.684 1.00 94.06 90 HIS A N 1
ATOM 706 C CA . HIS A 1 90 ? 1.918 -3.678 2.073 1.00 94.06 90 HIS A CA 1
ATOM 707 C C . HIS A 1 90 ? 2.571 -5.036 2.365 1.00 94.06 90 HIS A C 1
ATOM 709 O O . HIS A 1 90 ? 3.395 -5.157 3.270 1.00 94.06 90 HIS A O 1
ATOM 715 N N . ALA A 1 91 ? 2.274 -6.049 1.546 1.00 95.75 91 ALA A N 1
ATOM 716 C CA . ALA A 1 91 ? 2.868 -7.377 1.681 1.00 95.75 91 ALA A CA 1
ATOM 717 C C . ALA A 1 91 ? 4.378 -7.385 1.398 1.00 95.75 91 ALA A C 1
ATOM 719 O O . ALA A 1 91 ? 5.099 -8.205 1.965 1.00 95.75 91 ALA A O 1
ATOM 720 N N . LYS A 1 92 ? 4.871 -6.451 0.572 1.00 95.88 92 LYS A N 1
ATOM 721 C CA . LYS A 1 92 ? 6.305 -6.258 0.340 1.00 95.88 92 LYS A CA 1
ATOM 722 C C . LYS A 1 92 ? 7.014 -5.805 1.607 1.00 95.88 92 LYS A C 1
ATOM 724 O O . LYS A 1 92 ? 8.049 -6.375 1.933 1.00 95.88 92 LYS A O 1
ATOM 729 N N . VAL A 1 93 ? 6.460 -4.826 2.325 1.00 96.06 93 VAL A N 1
ATOM 730 C CA . VAL A 1 93 ? 7.029 -4.373 3.604 1.00 96.06 93 VAL A CA 1
ATOM 731 C C . VAL A 1 93 ? 6.955 -5.475 4.656 1.00 96.06 93 VAL A C 1
ATOM 733 O O . VAL A 1 93 ? 7.962 -5.735 5.299 1.00 96.06 93 VAL A O 1
ATOM 736 N N . LEU A 1 94 ? 5.835 -6.194 4.765 1.00 96.75 94 LEU A N 1
ATOM 737 C CA . LEU A 1 94 ? 5.709 -7.329 5.691 1.00 96.75 94 LEU A CA 1
ATOM 738 C C . LEU A 1 94 ? 6.759 -8.416 5.427 1.00 96.75 94 LEU A C 1
ATOM 740 O O . LEU A 1 94 ? 7.466 -8.838 6.341 1.00 96.75 94 LEU A O 1
ATOM 744 N N . ARG A 1 95 ? 6.916 -8.823 4.161 1.00 97.75 95 ARG A N 1
ATOM 745 C CA . ARG A 1 95 ? 7.943 -9.787 3.754 1.00 97.75 95 ARG A CA 1
ATOM 746 C C . ARG A 1 95 ? 9.353 -9.264 4.031 1.00 97.75 95 ARG A C 1
ATOM 748 O O . ARG A 1 95 ? 10.166 -10.005 4.567 1.00 97.75 95 ARG A O 1
ATOM 755 N N . MET A 1 96 ? 9.651 -8.019 3.660 1.00 96.81 96 MET A N 1
ATOM 756 C CA . MET A 1 96 ? 10.995 -7.451 3.805 1.00 96.81 96 MET A CA 1
ATOM 757 C C . MET A 1 96 ? 11.368 -7.154 5.261 1.00 96.81 96 MET A C 1
ATOM 759 O O . MET A 1 96 ? 12.533 -7.306 5.608 1.00 96.81 96 MET A O 1
ATOM 763 N N . GLY A 1 97 ? 10.406 -6.785 6.110 1.00 96.88 97 GLY A N 1
ATOM 764 C CA . GLY A 1 97 ? 10.602 -6.642 7.554 1.00 96.88 97 GLY A CA 1
ATOM 765 C C . GLY A 1 97 ? 10.968 -7.979 8.194 1.00 96.88 97 GLY A C 1
ATOM 766 O O . GLY A 1 97 ? 12.006 -8.076 8.846 1.00 96.88 97 GLY A O 1
ATOM 767 N N . ARG A 1 98 ? 10.199 -9.035 7.889 1.00 97.50 98 ARG A N 1
ATOM 768 C CA . ARG A 1 98 ? 10.503 -10.419 8.294 1.00 97.50 98 ARG A CA 1
ATOM 769 C C . ARG A 1 98 ? 11.879 -10.883 7.807 1.00 97.50 98 ARG A C 1
ATOM 771 O O . ARG A 1 98 ? 12.677 -11.369 8.598 1.00 97.50 98 ARG A O 1
ATOM 778 N N . GLU A 1 99 ? 12.177 -10.720 6.517 1.00 96.81 99 GLU A N 1
ATOM 779 C CA . GLU A 1 99 ? 13.476 -11.095 5.923 1.00 96.81 99 GLU A CA 1
ATOM 780 C C . GLU A 1 99 ? 14.664 -10.323 6.525 1.00 96.81 99 GLU A C 1
ATOM 782 O O . GLU A 1 99 ? 15.787 -10.819 6.495 1.00 96.81 99 GLU A O 1
ATOM 787 N N . ALA A 1 100 ? 14.428 -9.127 7.072 1.00 95.81 100 ALA A N 1
ATOM 788 C CA . ALA A 1 100 ? 15.434 -8.301 7.734 1.00 95.81 100 ALA A CA 1
ATOM 789 C C . ALA A 1 100 ? 15.476 -8.473 9.268 1.00 95.81 100 ALA A C 1
ATOM 791 O O . ALA A 1 100 ? 16.215 -7.739 9.926 1.00 95.81 100 ALA A O 1
ATOM 792 N N . GLY A 1 101 ? 14.698 -9.402 9.841 1.00 96.25 101 GLY A N 1
ATOM 793 C CA . GLY A 1 101 ? 14.631 -9.638 11.289 1.00 96.25 101 GLY A CA 1
ATOM 794 C C . GLY A 1 101 ? 14.065 -8.460 12.090 1.00 96.25 101 GLY A C 1
ATOM 795 O O . GLY A 1 101 ? 14.407 -8.284 13.257 1.00 96.25 101 GLY A O 1
ATOM 796 N N . ILE A 1 102 ? 13.249 -7.609 11.463 1.00 96.50 102 ILE A N 1
ATOM 797 C CA . ILE A 1 102 ? 12.670 -6.429 12.112 1.00 96.50 102 ILE A CA 1
ATOM 798 C C . ILE A 1 102 ? 11.525 -6.892 13.018 1.00 96.50 102 ILE A C 1
ATOM 800 O O . ILE A 1 102 ? 10.619 -7.559 12.510 1.00 96.50 102 ILE A O 1
ATOM 804 N N . PRO A 1 103 ? 11.522 -6.524 14.320 1.00 97.06 103 PRO A N 1
ATOM 805 C CA . PRO A 1 103 ? 10.483 -6.930 15.254 1.00 97.06 103 PRO A CA 1
ATOM 806 C C . PRO A 1 103 ? 9.115 -6.641 14.679 1.00 97.06 103 PRO A C 1
ATOM 808 O O . PRO A 1 103 ? 8.851 -5.536 14.190 1.00 97.06 103 PRO A O 1
ATOM 811 N N . LEU A 1 104 ? 8.247 -7.642 14.735 1.00 95.00 104 LEU A N 1
ATOM 812 C CA . LEU A 1 104 ? 7.022 -7.613 13.976 1.00 95.00 104 LEU A CA 1
ATOM 813 C C . LEU A 1 104 ? 6.209 -6.344 14.276 1.00 95.00 104 LEU A C 1
ATOM 815 O O . LEU A 1 104 ? 6.002 -5.533 13.376 1.00 95.00 104 LEU A O 1
ATOM 819 N N . MET A 1 105 ? 5.899 -6.079 15.547 1.00 95.69 105 MET A N 1
ATOM 820 C CA . MET A 1 105 ? 5.164 -4.886 15.996 1.00 95.69 105 MET A CA 1
ATOM 821 C C . MET A 1 105 ? 5.734 -3.538 15.501 1.00 95.69 105 MET A C 1
ATOM 823 O O . MET A 1 105 ? 4.971 -2.582 15.362 1.00 95.69 105 MET A O 1
ATOM 827 N N . HIS A 1 106 ? 7.030 -3.441 15.170 1.00 96.75 106 HIS A N 1
ATOM 828 C CA . HIS A 1 106 ? 7.605 -2.256 14.518 1.00 96.75 106 HIS A CA 1
ATOM 829 C C . HIS A 1 106 ? 7.129 -2.130 13.067 1.00 96.75 106 HIS A C 1
ATOM 831 O O . HIS A 1 106 ? 6.536 -1.114 12.700 1.00 96.75 106 HIS A O 1
ATOM 837 N N . THR A 1 107 ? 7.324 -3.184 12.263 1.00 95.94 107 THR A N 1
ATOM 838 C CA . THR A 1 107 ? 6.823 -3.273 10.877 1.00 95.94 107 THR A CA 1
ATOM 839 C C . THR A 1 107 ? 5.327 -2.969 10.834 1.00 95.94 107 THR A C 1
ATOM 841 O O . THR A 1 107 ? 4.832 -2.294 9.936 1.00 95.94 107 THR A O 1
ATOM 844 N N . LEU A 1 108 ? 4.600 -3.422 11.853 1.00 95.38 108 LEU A N 1
ATOM 845 C CA . LEU A 1 108 ? 3.170 -3.199 11.978 1.00 95.38 108 LEU A CA 1
ATOM 846 C C . LEU A 1 108 ? 2.798 -1.804 12.475 1.00 95.38 108 LEU A C 1
ATOM 848 O O . LEU A 1 108 ? 1.708 -1.358 12.178 1.00 95.38 108 LEU A O 1
ATOM 852 N N . SER A 1 109 ? 3.678 -1.078 13.164 1.00 95.44 109 SER A N 1
ATOM 853 C CA . SER A 1 109 ? 3.436 0.322 13.541 1.00 95.44 109 SER A CA 1
ATOM 854 C C . SER A 1 109 ? 3.635 1.265 12.350 1.00 95.44 109 SER A C 1
ATOM 856 O O . SER A 1 109 ? 2.801 2.147 12.127 1.00 95.44 109 SER A O 1
ATOM 858 N N . GLN A 1 110 ? 4.657 1.011 11.521 1.00 95.25 110 GLN A N 1
ATOM 859 C CA . GLN A 1 110 ? 4.822 1.622 10.188 1.00 95.25 110 GLN A CA 1
ATOM 860 C C . GLN A 1 110 ? 3.608 1.362 9.310 1.00 95.25 110 GLN A C 1
ATOM 862 O O . GLN A 1 110 ? 3.110 2.246 8.602 1.00 95.25 110 GLN A O 1
ATOM 867 N N . LEU A 1 111 ? 3.151 0.111 9.376 1.00 94.56 111 LEU A N 1
ATOM 868 C CA . LEU A 1 111 ? 1.979 -0.352 8.686 1.00 94.56 111 LEU A CA 1
ATOM 869 C C . LEU A 1 111 ? 0.680 -0.068 9.454 1.00 94.56 111 LEU A C 1
ATOM 871 O O . LEU A 1 111 ? -0.365 -0.445 8.961 1.00 94.56 111 LEU A O 1
ATOM 875 N N . SER A 1 112 ? 0.654 0.594 10.610 1.00 94.00 112 SER A N 1
ATOM 876 C CA . SER A 1 112 ? -0.618 0.825 11.302 1.00 94.00 112 SER A CA 1
ATOM 877 C C . SER A 1 112 ? -0.655 2.137 12.061 1.00 94.00 112 SER A C 1
ATOM 879 O O . SER A 1 112 ? -1.074 3.179 11.542 1.00 94.00 112 SER A O 1
ATOM 881 N N . TYR A 1 113 ? -0.201 2.078 13.297 1.00 95.00 113 TYR A N 1
ATOM 882 C CA . TYR A 1 113 ? -0.476 3.066 14.309 1.00 95.00 113 TYR A CA 1
ATOM 883 C C . TYR A 1 113 ? 0.080 4.440 13.939 1.00 95.00 113 TYR A C 1
ATOM 885 O O . TYR A 1 113 ? -0.612 5.433 14.134 1.00 95.00 113 TYR A O 1
ATOM 893 N N . TRP A 1 114 ? 1.261 4.524 13.319 1.00 96.69 114 TRP A N 1
ATOM 894 C CA . TRP A 1 114 ? 1.888 5.815 13.014 1.00 96.69 114 TRP A CA 1
ATOM 895 C C . TRP A 1 114 ? 1.122 6.634 11.969 1.00 96.69 114 TRP A C 1
ATOM 897 O O . TRP A 1 114 ? 1.022 7.849 12.113 1.00 96.69 114 TRP A O 1
ATOM 907 N N . SER A 1 115 ? 0.479 5.996 10.983 1.00 92.69 115 SER A N 1
ATOM 908 C CA . SER A 1 115 ? -0.392 6.723 10.041 1.00 92.69 115 SER A CA 1
ATOM 909 C C . SER A 1 115 ? -1.600 7.342 10.753 1.00 92.69 115 SER A C 1
ATOM 911 O O . SER A 1 115 ? -1.934 8.502 10.518 1.00 92.69 115 SER A O 1
ATOM 913 N N . ALA A 1 116 ? -2.246 6.573 11.635 1.00 95.00 116 ALA A N 1
ATOM 914 C CA . ALA A 1 116 ? -3.415 7.020 12.389 1.00 95.00 116 ALA A CA 1
ATOM 915 C C . ALA A 1 116 ? -3.050 8.068 13.457 1.00 95.00 116 ALA A C 1
ATOM 917 O O . ALA A 1 116 ? -3.753 9.063 13.600 1.00 95.00 116 ALA A O 1
ATOM 918 N N . LEU A 1 117 ? -1.918 7.890 14.144 1.00 95.25 117 LEU A N 1
ATOM 919 C CA . LEU A 1 117 ? -1.368 8.818 15.130 1.00 95.25 117 LEU A CA 1
ATOM 920 C C . LEU A 1 117 ? -1.104 10.191 14.508 1.00 95.25 117 LEU A C 1
ATOM 922 O O . LEU A 1 117 ? -1.666 11.182 14.968 1.00 95.25 117 LEU A O 1
ATOM 926 N N . HIS A 1 118 ? -0.305 10.256 13.440 1.00 94.69 118 HIS A N 1
ATOM 927 C CA . HIS A 1 118 ? 0.077 11.533 12.836 1.00 94.69 118 HIS A CA 1
ATOM 928 C C . HIS A 1 118 ? -1.113 12.268 12.209 1.00 94.69 118 HIS A C 1
ATOM 930 O O . HIS A 1 118 ? -1.199 13.487 12.315 1.00 94.69 118 HIS A O 1
ATOM 936 N N . LEU A 1 119 ? -2.075 11.551 11.619 1.00 93.62 119 LEU A N 1
ATOM 937 C CA . LEU A 1 119 ? -3.306 12.164 11.108 1.00 93.62 119 LEU A CA 1
ATOM 938 C C . LEU A 1 119 ? -4.284 12.553 12.230 1.00 93.62 119 LEU A C 1
ATOM 940 O O . LEU A 1 119 ? -4.940 13.585 12.137 1.00 93.62 119 LEU A O 1
ATOM 944 N N . GLY A 1 120 ? -4.359 11.786 13.318 1.00 95.00 120 GLY A N 1
ATOM 945 C CA . GLY A 1 120 ? -5.135 12.156 14.505 1.00 95.00 120 GLY A CA 1
ATOM 946 C C . GLY A 1 120 ? -4.580 13.406 15.198 1.00 95.00 120 GLY A C 1
ATOM 947 O O . GLY A 1 120 ? -5.354 14.247 15.654 1.00 95.00 120 GLY A O 1
ATOM 948 N N . GLN A 1 121 ? -3.252 13.570 15.203 1.00 95.50 121 GLN A N 1
ATOM 949 C CA . GLN A 1 121 ? -2.548 14.754 15.711 1.00 95.50 121 GLN A CA 1
ATOM 950 C C . GLN A 1 121 ? -2.833 16.032 14.904 1.00 95.50 121 GLN A C 1
ATOM 952 O O . GLN A 1 121 ? -2.730 17.117 15.466 1.00 95.50 121 GLN A O 1
ATOM 957 N N . THR A 1 122 ? -3.250 15.947 13.631 1.00 93.69 122 THR A N 1
ATOM 958 C CA . THR A 1 122 ? -3.701 17.139 12.879 1.00 93.69 122 THR A CA 1
ATOM 959 C C . THR A 1 122 ? -5.134 17.572 13.219 1.00 93.69 122 THR A C 1
ATOM 961 O O . THR A 1 122 ? -5.592 18.593 12.711 1.00 93.69 122 THR A O 1
ATOM 964 N N . GLY A 1 123 ? -5.848 16.821 14.068 1.00 92.69 123 GLY A N 1
ATOM 965 C CA . GLY A 1 123 ? -7.250 17.070 14.424 1.00 92.69 123 GLY A CA 1
ATOM 966 C C . GLY A 1 123 ? -8.268 16.271 13.602 1.00 92.69 123 GLY A C 1
ATOM 967 O O . GLY A 1 123 ? -9.466 16.537 13.685 1.00 92.69 123 GLY A O 1
ATOM 968 N N . VAL A 1 124 ? -7.840 15.284 12.804 1.00 93.44 124 VAL A N 1
ATOM 969 C CA . VAL A 1 124 ? -8.774 14.371 12.124 1.00 93.44 124 VAL A CA 1
ATOM 970 C C . VAL A 1 124 ? -9.261 13.316 13.121 1.00 93.44 124 VAL A C 1
ATOM 972 O O . VAL A 1 124 ? -8.685 12.233 13.238 1.00 93.44 124 VAL A O 1
ATOM 975 N N . GLU A 1 125 ? -10.343 13.629 13.839 1.00 93.88 125 GLU A N 1
ATOM 976 C CA . GLU A 1 125 ? -10.931 12.779 14.894 1.00 93.88 125 GLU A CA 1
ATOM 977 C C . GLU A 1 125 ? -11.139 11.318 14.456 1.00 93.88 125 GLU A C 1
ATOM 979 O O . GLU A 1 125 ? -10.823 10.391 15.199 1.00 93.88 125 GLU A O 1
ATOM 984 N N . ALA A 1 126 ? -11.569 11.094 13.208 1.00 93.38 126 ALA A N 1
ATOM 985 C CA . ALA A 1 126 ? -11.792 9.758 12.650 1.00 93.38 126 ALA A CA 1
ATOM 986 C C . ALA A 1 126 ? -10.532 8.864 12.606 1.00 93.38 126 ALA A C 1
ATOM 988 O O . ALA A 1 126 ? -10.668 7.642 12.542 1.00 93.38 126 ALA A O 1
ATOM 989 N N . MET A 1 127 ? -9.322 9.440 12.656 1.00 95.44 127 MET A N 1
ATOM 990 C CA . MET A 1 127 ? -8.067 8.684 12.778 1.00 95.44 127 MET A CA 1
ATOM 991 C C . MET A 1 127 ? -7.645 8.437 14.229 1.00 95.44 127 MET A C 1
ATOM 993 O O . MET A 1 127 ? -6.931 7.468 14.487 1.00 95.44 127 MET A O 1
ATOM 997 N N . LYS A 1 128 ? -8.131 9.220 15.203 1.00 94.94 128 LYS A N 1
ATOM 998 C CA . LYS A 1 128 ? -7.818 8.992 16.627 1.00 94.94 128 LYS A CA 1
ATOM 999 C C . LYS A 1 128 ? -8.359 7.658 17.150 1.00 94.94 128 LYS A C 1
ATOM 1001 O O . LYS A 1 128 ? -7.818 7.146 18.127 1.00 94.94 128 LYS A O 1
ATOM 1006 N N . VAL A 1 129 ? -9.362 7.072 16.491 1.00 95.50 129 VAL A N 1
ATOM 1007 C CA . VAL A 1 129 ? -9.997 5.777 16.831 1.00 95.50 129 VAL A CA 1
ATOM 1008 C C . VAL A 1 129 ? -9.670 4.640 15.841 1.00 95.50 129 VAL A C 1
ATOM 1010 O O . VAL A 1 129 ? -10.405 3.657 15.746 1.00 95.50 129 VAL A O 1
ATOM 1013 N N . ARG A 1 130 ? -8.574 4.769 15.076 1.00 95.88 130 ARG A N 1
ATOM 1014 C CA . ARG A 1 130 ? -8.108 3.778 14.082 1.00 95.88 130 ARG A CA 1
ATOM 1015 C C . ARG A 1 130 ? -6.636 3.396 14.295 1.00 95.88 130 ARG A C 1
ATOM 1017 O O . ARG A 1 130 ? -5.943 3.937 15.158 1.00 95.88 130 ARG A O 1
ATOM 1024 N N . GLY A 1 131 ? -6.159 2.431 13.504 1.00 91.00 131 GLY A N 1
ATOM 1025 C CA . GLY A 1 131 ? -4.747 2.026 13.432 1.00 91.00 131 GLY A CA 1
ATOM 1026 C C . GLY A 1 131 ? -4.230 1.160 14.588 1.00 91.00 131 GLY A C 1
ATOM 1027 O O . GLY A 1 131 ? -3.036 0.858 14.613 1.00 91.00 131 GLY A O 1
ATOM 1028 N N . ARG A 1 132 ? -5.097 0.750 15.523 1.00 90.31 132 ARG A N 1
ATOM 1029 C CA . ARG A 1 132 ? -4.773 -0.099 16.682 1.00 90.31 132 ARG A CA 1
ATOM 1030 C C . ARG A 1 132 ? -5.951 -0.998 17.066 1.00 90.31 132 ARG A C 1
ATOM 1032 O O . ARG A 1 132 ? -7.099 -0.626 16.844 1.00 90.31 132 ARG A O 1
ATOM 1039 N N . MET A 1 133 ? -5.650 -2.155 17.653 1.00 90.12 133 MET A N 1
ATOM 1040 C CA . MET A 1 133 ? -6.633 -3.155 18.084 1.00 90.12 133 MET A CA 1
ATOM 1041 C C . MET A 1 133 ? -6.945 -2.976 19.576 1.00 90.12 133 MET A C 1
ATOM 1043 O O . MET A 1 133 ? -6.162 -3.401 20.420 1.00 90.12 133 MET A O 1
ATOM 1047 N N . GLN A 1 134 ? -8.047 -2.298 19.898 1.00 92.31 134 GLN A N 1
ATOM 1048 C CA . GLN A 1 134 ? -8.520 -2.052 21.269 1.00 92.31 134 GLN A CA 1
ATOM 1049 C C . GLN A 1 134 ? -10.055 -1.989 21.272 1.00 92.31 134 GLN A C 1
ATOM 1051 O O . GLN A 1 134 ? -10.664 -1.712 20.235 1.00 92.31 134 GLN A O 1
ATOM 1056 N N . GLU A 1 135 ? -10.687 -2.205 22.426 1.00 94.06 135 GLU A N 1
ATOM 1057 C CA . GLU A 1 135 ? -12.131 -1.992 22.578 1.00 94.06 135 GLU A CA 1
ATOM 1058 C C . GLU A 1 135 ? -12.515 -0.532 22.273 1.00 94.06 135 GLU A C 1
ATOM 1060 O O . GLU A 1 135 ? -11.740 0.399 22.497 1.00 94.06 135 GLU A O 1
ATOM 1065 N N . GLY A 1 136 ? -13.701 -0.331 21.692 1.00 93.19 136 GLY A N 1
ATOM 1066 C CA . GLY A 1 136 ? -14.178 0.987 21.251 1.00 93.19 136 GLY A CA 1
ATOM 1067 C C . GLY A 1 136 ? -13.499 1.559 19.994 1.00 93.19 136 GLY A C 1
ATOM 1068 O O . GLY A 1 136 ? -13.932 2.603 19.507 1.00 93.19 136 GLY A O 1
ATOM 1069 N N . MET A 1 137 ? -12.475 0.901 19.436 1.00 93.56 137 MET A N 1
ATOM 1070 C CA . MET A 1 137 ? -11.862 1.301 18.160 1.00 93.56 137 MET A CA 1
ATOM 1071 C C . MET A 1 137 ? -12.679 0.819 16.961 1.00 93.56 137 MET A C 1
ATOM 1073 O O . MET A 1 137 ? -13.469 -0.124 17.046 1.00 93.56 137 MET A O 1
ATOM 1077 N N . VAL A 1 138 ? -12.457 1.440 15.803 1.00 94.44 138 VAL A N 1
ATOM 1078 C CA . VAL A 1 138 ? -13.111 1.009 14.566 1.00 94.44 138 VAL A CA 1
ATOM 1079 C C . VAL A 1 138 ? -12.472 -0.278 14.037 1.00 94.44 138 VAL A C 1
ATOM 1081 O O . VAL A 1 138 ? -11.252 -0.367 13.901 1.00 94.44 138 VAL A O 1
ATOM 1084 N N . ALA A 1 139 ? -13.309 -1.261 13.696 1.00 95.38 139 ALA A N 1
ATOM 1085 C CA . ALA A 1 139 ? -12.902 -2.589 13.238 1.00 95.38 139 ALA A CA 1
ATOM 1086 C C . ALA A 1 139 ? -12.384 -2.613 11.779 1.00 95.38 139 ALA A C 1
ATOM 1088 O O . ALA A 1 139 ? -12.971 -3.253 10.901 1.00 95.38 139 ALA A O 1
ATOM 1089 N N . ASP A 1 140 ? -11.267 -1.927 11.532 1.00 95.06 140 ASP A N 1
ATOM 1090 C CA . ASP A 1 140 ? -10.430 -2.099 10.340 1.00 95.06 140 ASP A CA 1
ATOM 1091 C C . ASP A 1 140 ? -9.359 -3.159 10.639 1.00 95.06 140 ASP A C 1
ATOM 1093 O O . ASP A 1 140 ? -8.394 -2.899 11.360 1.00 95.06 140 ASP A O 1
ATOM 1097 N N . ILE A 1 141 ? -9.543 -4.376 10.126 1.00 94.50 141 ILE A N 1
ATOM 1098 C CA . ILE A 1 141 ? -8.777 -5.559 10.546 1.00 94.50 141 ILE A CA 1
ATOM 1099 C C . ILE A 1 141 ? -8.266 -6.308 9.317 1.00 94.50 141 ILE A C 1
ATOM 1101 O O . ILE A 1 141 ? -9.038 -6.621 8.416 1.00 94.50 141 ILE A O 1
ATOM 1105 N N . ALA A 1 142 ? -6.981 -6.658 9.299 1.00 95.81 142 ALA A N 1
ATOM 1106 C CA . ALA A 1 142 ? -6.405 -7.591 8.334 1.00 95.81 142 ALA A CA 1
ATOM 1107 C C . ALA A 1 142 ? -5.920 -8.842 9.074 1.00 95.81 142 ALA A C 1
ATOM 1109 O O . ALA A 1 142 ? -5.210 -8.725 10.068 1.00 95.81 142 ALA A O 1
ATOM 1110 N N . ILE A 1 143 ? -6.290 -10.026 8.586 1.00 95.25 143 ILE A N 1
ATOM 1111 C CA . ILE A 1 143 ? -5.854 -11.321 9.125 1.00 95.25 143 ILE A CA 1
ATOM 1112 C C . ILE A 1 143 ? -4.933 -11.960 8.091 1.00 95.25 143 ILE A C 1
ATOM 1114 O O . ILE A 1 143 ? -5.338 -12.138 6.938 1.00 95.25 143 ILE A O 1
ATOM 1118 N N . PHE A 1 144 ? -3.705 -12.299 8.488 1.00 96.19 144 PHE A N 1
ATOM 1119 C CA . PHE A 1 144 ? -2.718 -12.910 7.601 1.00 96.19 144 PHE A CA 1
ATOM 1120 C C . PHE A 1 144 ? -1.625 -13.681 8.334 1.00 96.19 144 PHE A C 1
ATOM 1122 O O . PHE A 1 144 ? -1.343 -13.435 9.500 1.00 96.19 144 PHE A O 1
ATOM 1129 N N . ASP A 1 145 ? -0.990 -14.597 7.609 1.00 96.69 145 ASP A N 1
ATOM 1130 C CA . ASP A 1 145 ? 0.110 -15.419 8.111 1.00 96.69 145 ASP A CA 1
ATOM 1131 C C . ASP A 1 145 ? 1.443 -14.634 8.054 1.00 96.69 145 ASP A C 1
ATOM 1133 O O . ASP A 1 145 ? 1.870 -14.252 6.954 1.00 96.69 145 ASP A O 1
ATOM 1137 N N . PRO A 1 146 ? 2.141 -14.414 9.189 1.00 94.19 146 PRO A N 1
ATOM 1138 C CA . PRO A 1 146 ? 3.402 -13.663 9.237 1.00 94.19 146 PRO A CA 1
ATOM 1139 C C . PRO A 1 146 ? 4.496 -14.304 8.384 1.00 94.19 146 PRO A C 1
ATOM 1141 O O . PRO A 1 146 ? 5.280 -13.607 7.746 1.00 94.19 146 PRO A O 1
ATOM 1144 N N . LYS A 1 147 ? 4.558 -15.638 8.375 1.00 97.31 147 LYS A N 1
ATOM 1145 C CA . LYS A 1 147 ? 5.638 -16.471 7.845 1.00 97.31 147 LYS A CA 1
ATOM 1146 C C . LYS A 1 147 ? 5.459 -16.651 6.336 1.00 97.31 147 LYS A C 1
ATOM 1148 O O . LYS A 1 147 ? 6.449 -16.749 5.612 1.00 97.31 147 LYS A O 1
ATOM 1153 N N . LYS A 1 148 ? 4.212 -16.619 5.845 1.00 97.44 148 LYS A N 1
ATOM 1154 C CA . LYS A 1 148 ? 3.858 -16.827 4.427 1.00 97.44 148 LYS A CA 1
ATOM 1155 C C . LYS A 1 148 ? 3.501 -15.559 3.642 1.00 97.44 148 LYS A C 1
ATOM 1157 O O . LYS A 1 148 ? 3.532 -15.614 2.412 1.00 97.44 148 LYS A O 1
ATOM 1162 N N . VAL A 1 149 ? 3.182 -14.429 4.286 1.00 95.94 149 VAL A N 1
ATOM 1163 C CA . VAL A 1 149 ? 2.803 -13.198 3.560 1.00 95.94 149 VAL A CA 1
ATOM 1164 C C . VAL A 1 149 ? 3.907 -12.726 2.606 1.00 95.94 149 VAL A C 1
ATOM 1166 O O . VAL A 1 149 ? 5.100 -12.731 2.944 1.00 95.94 149 VAL A O 1
ATOM 1169 N N . LYS A 1 150 ? 3.497 -12.364 1.383 1.00 96.00 150 LYS A N 1
ATOM 1170 C CA . LYS A 1 150 ? 4.387 -12.034 0.262 1.00 96.00 150 LYS A CA 1
ATOM 1171 C C . LYS A 1 150 ? 3.691 -11.179 -0.800 1.00 96.00 150 LYS A C 1
ATOM 1173 O O . LYS A 1 150 ? 2.535 -11.421 -1.145 1.00 96.00 150 LYS A O 1
ATOM 1178 N N . ASP A 1 151 ? 4.438 -10.231 -1.364 1.00 95.38 151 ASP A N 1
ATOM 1179 C CA . ASP A 1 151 ? 4.097 -9.530 -2.600 1.00 95.38 151 ASP A CA 1
ATOM 1180 C C . ASP A 1 151 ? 4.387 -10.379 -3.848 1.00 95.38 151 ASP A C 1
ATOM 1182 O O . ASP A 1 151 ? 5.499 -10.878 -4.025 1.00 95.38 151 ASP A O 1
ATOM 1186 N N . ASN A 1 152 ? 3.397 -10.500 -4.738 1.00 96.00 152 ASN A N 1
ATOM 1187 C CA . ASN A 1 152 ? 3.557 -11.138 -6.055 1.00 96.00 152 ASN A CA 1
ATOM 1188 C C . ASN A 1 152 ? 3.643 -10.123 -7.208 1.00 96.00 152 ASN A C 1
ATOM 1190 O O . ASN A 1 152 ? 4.024 -10.485 -8.319 1.00 96.00 152 ASN A O 1
ATOM 1194 N N . ALA A 1 153 ? 3.306 -8.858 -6.943 1.00 94.00 153 ALA A N 1
ATOM 1195 C CA . ALA A 1 153 ? 3.259 -7.800 -7.941 1.00 94.00 153 ALA A CA 1
ATOM 1196 C C . ALA A 1 153 ? 4.660 -7.419 -8.458 1.00 94.00 153 ALA A C 1
ATOM 1198 O O . ALA A 1 153 ? 5.545 -7.038 -7.681 1.00 94.00 153 ALA A O 1
ATOM 1199 N N . GLY A 1 154 ? 4.858 -7.488 -9.776 1.00 93.31 154 GLY A N 1
ATOM 1200 C CA . GLY A 1 154 ? 6.142 -7.249 -10.440 1.00 93.31 154 GLY A CA 1
ATOM 1201 C C . GLY A 1 154 ? 6.092 -6.179 -11.533 1.00 93.31 154 GLY A C 1
ATOM 1202 O O . GLY A 1 154 ? 5.039 -5.657 -11.876 1.00 93.31 154 GLY A O 1
ATOM 1203 N N . TYR A 1 155 ? 7.258 -5.837 -12.089 1.00 91.19 155 TYR A N 1
ATOM 1204 C CA . TYR A 1 155 ? 7.351 -4.934 -13.247 1.00 91.19 155 TYR A CA 1
ATOM 1205 C C . TYR A 1 155 ? 7.184 -5.652 -14.593 1.00 91.19 155 TYR A C 1
ATOM 1207 O O . TYR A 1 155 ? 7.025 -4.983 -15.609 1.00 91.19 155 TYR A O 1
ATOM 1215 N N . LYS A 1 156 ? 7.228 -6.992 -14.606 1.00 91.00 156 LYS A N 1
ATOM 1216 C CA . LYS A 1 156 ? 7.031 -7.780 -15.826 1.00 91.00 156 LYS A CA 1
ATOM 1217 C C . LYS A 1 156 ? 5.590 -7.656 -16.315 1.00 91.00 156 LYS A C 1
ATOM 1219 O O . LYS A 1 156 ? 4.698 -7.722 -15.464 1.00 91.00 156 LYS A O 1
ATOM 1224 N N . PRO A 1 157 ? 5.342 -7.579 -17.636 1.00 87.94 157 PRO A N 1
ATOM 1225 C CA . PRO A 1 157 ? 4.001 -7.644 -18.202 1.00 87.94 157 PRO A CA 1
ATOM 1226 C C . PRO A 1 157 ? 3.133 -8.703 -17.538 1.00 87.94 157 PRO A C 1
ATOM 1228 O O . PRO A 1 157 ? 3.585 -9.821 -17.288 1.00 87.94 157 PRO A O 1
ATOM 1231 N N . ARG A 1 158 ? 1.879 -8.340 -17.261 1.00 91.62 158 ARG A N 1
ATOM 1232 C CA . ARG A 1 158 ? 0.874 -9.194 -16.611 1.00 91.62 158 ARG A CA 1
ATOM 1233 C C . ARG A 1 158 ? 1.175 -9.588 -15.158 1.00 91.62 158 ARG A C 1
ATOM 1235 O O . ARG A 1 158 ? 0.352 -10.260 -14.548 1.00 91.62 158 ARG A O 1
ATOM 1242 N N . THR A 1 159 ? 2.291 -9.149 -14.567 1.00 93.69 159 THR A N 1
ATOM 1243 C CA . THR A 1 159 ? 2.590 -9.379 -13.138 1.00 93.69 159 THR A CA 1
ATOM 1244 C C . THR A 1 159 ? 2.221 -8.196 -12.246 1.00 93.69 159 THR A C 1
ATOM 1246 O O . THR A 1 159 ? 2.203 -8.333 -11.027 1.00 93.69 159 THR A O 1
ATOM 1249 N N . ASN A 1 160 ? 1.909 -7.033 -12.821 1.00 91.00 160 ASN A N 1
ATOM 1250 C CA . ASN A 1 160 ? 1.761 -5.774 -12.090 1.00 91.00 160 ASN A CA 1
ATOM 1251 C C . ASN A 1 160 ? 0.599 -5.783 -11.086 1.00 91.00 160 ASN A C 1
ATOM 1253 O O . ASN A 1 160 ? 0.687 -5.137 -10.042 1.00 91.00 160 ASN A O 1
ATOM 1257 N N . GLY A 1 161 ? -0.496 -6.474 -11.415 1.00 91.00 161 GLY A N 1
ATOM 1258 C CA . GLY A 1 161 ? -1.723 -6.500 -10.612 1.00 91.00 161 GLY A CA 1
ATOM 1259 C C . GLY A 1 161 ? -1.853 -7.701 -9.684 1.00 91.00 161 GLY A C 1
ATOM 1260 O O . GLY A 1 161 ? -2.841 -7.780 -8.960 1.00 91.00 161 GLY A O 1
ATOM 1261 N N . LEU A 1 162 ? -0.891 -8.633 -9.706 1.00 93.69 162 LEU A N 1
ATOM 1262 C CA . LEU A 1 162 ? -1.017 -9.912 -9.008 1.00 93.69 162 LEU A CA 1
ATOM 1263 C C . LEU A 1 162 ? -1.219 -9.712 -7.496 1.00 93.69 162 LEU A C 1
ATOM 1265 O O . LEU A 1 162 ? -0.403 -9.035 -6.855 1.00 93.69 162 LEU A O 1
ATOM 1269 N N . PRO A 1 163 ? -2.270 -10.313 -6.909 1.00 93.38 163 PRO A N 1
ATOM 1270 C CA . PRO A 1 163 ? -2.601 -10.114 -5.510 1.00 93.38 163 PRO A CA 1
ATOM 1271 C C . PRO A 1 163 ? -1.529 -10.717 -4.603 1.00 93.38 163 PRO A C 1
ATOM 1273 O O . PRO A 1 163 ? -0.868 -11.703 -4.931 1.00 93.38 163 PRO A O 1
ATOM 1276 N N . SER A 1 164 ? -1.360 -10.106 -3.437 1.00 95.19 164 SER A N 1
ATOM 1277 C CA . SER A 1 164 ? -0.489 -10.604 -2.368 1.00 95.19 164 SER A CA 1
ATOM 1278 C C . SER A 1 164 ? -1.030 -11.903 -1.753 1.00 95.19 164 SER A C 1
ATOM 1280 O O . SER A 1 164 ? -2.241 -12.091 -1.665 1.00 95.19 164 SER A O 1
ATOM 1282 N N . THR A 1 165 ? -0.141 -12.789 -1.298 1.00 95.44 165 THR A N 1
ATOM 1283 C CA . THR A 1 165 ? -0.509 -14.114 -0.758 1.00 95.44 165 THR A CA 1
ATOM 1284 C C . THR A 1 165 ? -0.652 -14.108 0.768 1.00 95.44 165 THR A C 1
ATOM 1286 O O . THR A 1 165 ? -0.004 -13.321 1.455 1.00 95.44 165 THR A O 1
ATOM 1289 N N . ALA A 1 166 ? -1.445 -15.060 1.278 1.00 96.00 166 ALA A N 1
ATOM 1290 C CA . ALA A 1 166 ? -1.625 -15.402 2.694 1.00 96.00 166 ALA A CA 1
ATOM 1291 C C . ALA A 1 166 ? -2.381 -14.368 3.548 1.00 96.00 166 ALA A C 1
ATOM 1293 O O . ALA A 1 166 ? -2.182 -14.313 4.758 1.00 96.00 166 ALA A O 1
ATOM 1294 N N . ILE A 1 167 ? -3.285 -13.604 2.922 1.00 93.88 167 ILE A N 1
ATOM 1295 C CA . ILE A 1 167 ? -4.143 -12.591 3.561 1.00 93.88 167 ILE A CA 1
ATOM 1296 C C . ILE A 1 167 ? -5.619 -12.987 3.369 1.00 93.88 167 ILE A C 1
ATOM 1298 O O . ILE A 1 167 ? -6.301 -12.437 2.502 1.00 93.88 167 ILE A O 1
ATOM 1302 N N . PRO A 1 168 ? -6.116 -14.009 4.095 1.00 93.06 168 PRO A N 1
ATOM 1303 C CA . PRO A 1 168 ? -7.432 -14.583 3.839 1.00 93.06 168 PRO A CA 1
ATOM 1304 C C . PRO A 1 168 ? -8.607 -13.662 4.175 1.00 93.06 168 PRO A C 1
ATOM 1306 O O . PRO A 1 168 ? -9.657 -13.813 3.551 1.00 93.06 168 PRO A O 1
ATOM 1309 N N . TYR A 1 169 ? -8.465 -12.725 5.118 1.00 95.31 169 TYR A N 1
ATOM 1310 C CA . TYR A 1 169 ? -9.570 -11.860 5.537 1.00 95.31 169 TYR A CA 1
ATOM 1311 C C . TYR A 1 169 ? -9.129 -10.412 5.726 1.00 95.31 169 TYR A C 1
ATOM 1313 O O . TYR A 1 169 ? -8.103 -10.137 6.347 1.00 95.31 169 TYR A O 1
ATOM 1321 N N . VAL A 1 170 ? -9.954 -9.486 5.237 1.00 94.81 170 VAL A N 1
ATOM 1322 C CA . VAL A 1 170 ? -9.842 -8.051 5.516 1.00 94.81 170 VAL A CA 1
ATOM 1323 C C . VAL A 1 170 ? -11.237 -7.506 5.795 1.00 94.81 170 VAL A C 1
ATOM 1325 O O . VAL A 1 170 ? -12.167 -7.727 5.013 1.00 94.81 170 VAL A O 1
ATOM 1328 N N . LEU A 1 171 ? -11.371 -6.791 6.906 1.00 94.75 171 LEU A N 1
ATOM 1329 C CA . LEU A 1 171 ? -12.565 -6.084 7.336 1.00 94.75 171 LEU A CA 1
ATOM 1330 C C . LEU A 1 171 ? -12.287 -4.579 7.314 1.00 94.75 171 LEU A C 1
ATOM 1332 O O . LEU A 1 171 ? -11.209 -4.138 7.707 1.00 94.75 171 LEU A O 1
ATOM 1336 N N . VAL A 1 172 ? -13.271 -3.799 6.875 1.00 95.00 172 VAL A N 1
ATOM 1337 C CA . VAL A 1 172 ? -13.281 -2.332 6.960 1.00 95.00 172 VAL A CA 1
ATOM 1338 C C . VAL A 1 172 ? -14.576 -1.936 7.650 1.00 95.00 172 VAL A C 1
ATOM 1340 O O . VAL A 1 172 ? -15.644 -2.417 7.260 1.00 95.00 172 VAL A O 1
ATOM 1343 N N . ASN A 1 173 ? -14.495 -1.112 8.696 1.00 93.25 173 ASN A N 1
ATOM 1344 C CA . ASN A 1 173 ? -15.637 -0.769 9.554 1.00 93.25 173 ASN A CA 1
ATOM 1345 C C . ASN A 1 173 ? -16.457 -2.016 9.989 1.00 93.25 173 ASN A C 1
ATOM 1347 O O . ASN A 1 173 ? -17.688 -2.001 9.981 1.00 93.25 173 ASN A O 1
ATOM 1351 N N . GLY A 1 174 ? -15.781 -3.130 10.301 1.00 93.12 174 GLY A N 1
ATOM 1352 C CA . GLY A 1 174 ? -16.396 -4.397 10.724 1.00 93.12 174 GLY A CA 1
ATOM 1353 C C . GLY A 1 174 ? -17.034 -5.247 9.615 1.00 93.12 174 GLY A C 1
ATOM 1354 O O . GLY A 1 174 ? -17.607 -6.294 9.910 1.00 93.12 174 GLY A O 1
ATOM 1355 N N . ARG A 1 175 ? -16.945 -4.849 8.338 1.00 94.88 175 ARG A N 1
ATOM 1356 C CA . ARG A 1 175 ? -17.536 -5.583 7.200 1.00 94.88 175 ARG A CA 1
ATOM 1357 C C . ARG A 1 175 ? -16.442 -6.188 6.323 1.00 94.88 175 ARG A C 1
ATOM 1359 O O . ARG A 1 175 ? -15.487 -5.499 5.975 1.00 94.88 175 ARG A O 1
ATOM 1366 N N . PHE A 1 176 ? -16.590 -7.455 5.929 1.00 93.44 176 PHE A N 1
ATOM 1367 C CA . PHE A 1 176 ? -15.638 -8.118 5.030 1.00 93.44 176 PHE A CA 1
ATOM 1368 C C . PHE A 1 176 ? -15.554 -7.416 3.666 1.00 93.44 176 PHE A C 1
ATOM 1370 O O . PHE A 1 176 ? -16.553 -7.308 2.954 1.00 93.44 176 PHE A O 1
ATOM 1377 N N . VAL A 1 177 ? -14.338 -7.020 3.288 1.00 90.62 177 VAL A N 1
ATOM 1378 C CA . VAL A 1 177 ? -13.960 -6.591 1.928 1.00 90.62 177 VAL A CA 1
ATOM 1379 C C . VAL A 1 177 ? -13.061 -7.624 1.238 1.00 90.62 177 VAL A C 1
ATOM 1381 O O . VAL A 1 177 ? -13.021 -7.691 0.013 1.00 90.62 177 VAL A O 1
ATOM 1384 N N . VAL A 1 178 ? -12.400 -8.490 2.014 1.00 92.12 178 VAL A N 1
ATOM 1385 C CA . VAL A 1 178 ? -11.776 -9.735 1.544 1.00 92.12 178 VAL A CA 1
ATOM 1386 C C . VAL A 1 178 ? -12.219 -10.867 2.466 1.00 92.12 178 VAL A C 1
ATOM 1388 O O . VAL A 1 178 ? -12.180 -10.714 3.690 1.00 92.12 178 VAL A O 1
ATOM 1391 N N . ARG A 1 179 ? -12.633 -11.998 1.893 1.00 94.31 179 ARG A N 1
ATOM 1392 C CA . ARG A 1 179 ? -13.017 -13.213 2.619 1.00 94.31 179 ARG A CA 1
ATOM 1393 C C . ARG A 1 179 ? -12.494 -14.442 1.883 1.00 94.31 179 ARG A C 1
ATOM 1395 O O . ARG A 1 179 ? -12.668 -14.544 0.674 1.00 94.31 179 ARG A O 1
ATOM 1402 N N . GLU A 1 180 ? -11.852 -15.361 2.602 1.00 95.12 180 GLU A N 1
ATOM 1403 C CA . GLU A 1 180 ? -11.241 -16.578 2.038 1.00 95.12 180 GLU A CA 1
ATOM 1404 C C . GLU A 1 180 ? -10.289 -16.271 0.855 1.00 95.12 180 GLU A C 1
ATOM 1406 O O . GLU A 1 180 ? -10.250 -16.975 -0.152 1.00 95.12 180 GLU A O 1
ATOM 1411 N N . SER A 1 181 ? -9.513 -15.186 0.976 1.00 90.38 181 SER A N 1
ATOM 1412 C CA . SER A 1 181 ? -8.628 -14.616 -0.065 1.00 90.38 181 SER A CA 1
ATOM 1413 C C . SER A 1 181 ? -9.335 -14.139 -1.347 1.00 90.38 181 SER A C 1
ATOM 1415 O O . SER A 1 181 ? -8.677 -13.898 -2.359 1.00 90.38 181 SER A O 1
ATOM 1417 N N . LYS A 1 182 ? -10.664 -13.976 -1.331 1.00 89.75 182 LYS A N 1
ATOM 1418 C CA . LYS A 1 182 ? -11.461 -13.427 -2.438 1.00 89.75 182 LYS A CA 1
ATOM 1419 C C . LYS A 1 182 ? -11.969 -12.036 -2.076 1.00 89.75 182 LYS A C 1
ATOM 1421 O O . LYS A 1 182 ? -12.456 -11.814 -0.969 1.00 89.75 182 LYS A O 1
ATOM 1426 N N . VAL A 1 183 ? -11.873 -11.100 -3.017 1.00 88.56 183 VAL A N 1
ATOM 1427 C CA . VAL A 1 183 ? -12.427 -9.750 -2.857 1.00 88.56 183 VAL A CA 1
ATOM 1428 C C . VAL A 1 183 ? -13.957 -9.825 -2.852 1.00 88.56 183 VAL A C 1
ATOM 1430 O O . VAL A 1 183 ? -14.563 -10.464 -3.712 1.00 88.56 183 VAL A O 1
ATOM 1433 N N . VAL A 1 184 ? -14.583 -9.162 -1.883 1.00 88.88 184 VAL A N 1
ATOM 1434 C CA . VAL A 1 184 ? -16.039 -9.021 -1.773 1.00 88.88 184 VAL A CA 1
ATOM 1435 C C . VAL A 1 184 ? -16.431 -7.666 -2.363 1.00 88.88 184 VAL A C 1
ATOM 1437 O O . VAL A 1 184 ? -15.792 -6.658 -2.067 1.00 88.88 184 VAL A O 1
ATOM 1440 N N . LYS A 1 185 ? -17.500 -7.614 -3.171 1.00 88.12 185 LYS A N 1
ATOM 1441 C CA . LYS A 1 185 ? -18.038 -6.367 -3.754 1.00 88.12 185 LYS A CA 1
ATOM 1442 C C . LYS A 1 185 ? -18.773 -5.533 -2.689 1.00 88.12 185 LYS A C 1
ATOM 1444 O O . LYS A 1 185 ? -19.993 -5.394 -2.726 1.00 88.12 185 LYS A O 1
ATOM 1449 N N . ALA A 1 186 ? -18.032 -5.030 -1.702 1.00 82.50 186 ALA A N 1
ATOM 1450 C CA . ALA A 1 186 ? -18.544 -4.309 -0.540 1.00 82.50 186 ALA A CA 1
ATOM 1451 C C . ALA A 1 186 ? -17.874 -2.934 -0.391 1.00 82.50 186 ALA A C 1
ATOM 1453 O O . ALA A 1 186 ? -16.684 -2.828 -0.102 1.00 82.50 186 ALA A O 1
ATOM 1454 N N . MET A 1 187 ? -18.669 -1.869 -0.516 1.00 85.19 187 MET A N 1
ATOM 1455 C CA . MET A 1 187 ? -18.228 -0.489 -0.287 1.00 85.19 187 MET A CA 1
ATOM 1456 C C . MET A 1 187 ? -18.366 -0.143 1.201 1.00 85.19 187 MET A C 1
ATOM 1458 O O . MET A 1 187 ? -19.306 0.530 1.613 1.00 85.19 187 MET A O 1
ATOM 1462 N N . ALA A 1 188 ? -17.466 -0.683 2.024 1.00 86.88 188 ALA A N 1
ATOM 1463 C CA . ALA A 1 188 ? -17.515 -0.530 3.481 1.00 86.88 188 ALA A CA 1
ATOM 1464 C C . ALA A 1 188 ? -16.751 0.695 4.020 1.00 86.88 188 ALA A C 1
ATOM 1466 O O . ALA A 1 188 ? -16.835 0.973 5.213 1.00 86.88 188 ALA A O 1
ATOM 1467 N N . GLY A 1 189 ? -15.998 1.405 3.173 1.00 88.69 189 GLY A N 1
ATOM 1468 C CA . GLY A 1 189 ? -15.208 2.577 3.563 1.00 88.69 189 GLY A CA 1
ATOM 1469 C C . GLY A 1 189 ? -16.053 3.777 4.007 1.00 88.69 189 GLY A C 1
ATOM 1470 O O . GLY A 1 189 ? -17.229 3.892 3.673 1.00 88.69 189 GLY A O 1
ATOM 1471 N N . GLN A 1 190 ? -15.421 4.681 4.751 1.00 87.94 190 GLN A N 1
ATOM 1472 C CA . GLN A 1 190 ? -15.970 5.970 5.179 1.00 87.94 190 GLN A CA 1
ATOM 1473 C C . GLN A 1 190 ? -14.964 7.067 4.833 1.00 87.94 190 GLN A C 1
ATOM 1475 O O . GLN A 1 190 ? -13.762 6.806 4.738 1.00 87.94 190 GLN A O 1
ATOM 1480 N N . GLU A 1 191 ? -15.430 8.299 4.659 1.00 89.44 191 GLU A N 1
ATOM 1481 C CA . GLU A 1 191 ? -14.527 9.439 4.551 1.00 89.44 191 GLU A CA 1
ATOM 1482 C C . GLU A 1 191 ? -13.629 9.603 5.789 1.00 89.44 191 GLU A C 1
ATOM 1484 O O . GLU A 1 191 ? -14.059 9.477 6.933 1.00 89.44 191 GLU A O 1
ATOM 1489 N N . ILE A 1 192 ? -12.372 9.975 5.555 1.00 89.31 192 ILE A N 1
ATOM 1490 C CA . ILE A 1 192 ? -11.451 10.410 6.604 1.00 89.31 192 ILE A CA 1
ATOM 1491 C C . ILE A 1 192 ? -11.087 11.861 6.299 1.00 89.31 192 ILE A C 1
ATOM 1493 O O . ILE A 1 192 ? -10.255 12.142 5.435 1.00 89.31 192 ILE A O 1
ATOM 1497 N N . ARG A 1 193 ? -11.795 12.784 6.952 1.00 88.75 193 ARG A N 1
ATOM 1498 C CA . ARG A 1 193 ? -11.719 14.234 6.731 1.00 88.75 193 ARG A CA 1
ATOM 1499 C C . ARG A 1 193 ? -12.133 14.999 7.988 1.00 88.75 193 ARG A C 1
ATOM 1501 O O . ARG A 1 193 ? -12.740 14.428 8.890 1.00 88.75 193 ARG A O 1
ATOM 1508 N N . PHE A 1 194 ? -11.837 16.294 8.009 1.00 88.94 194 PHE A N 1
ATOM 1509 C CA . PHE A 1 194 ? -12.502 17.236 8.910 1.00 88.94 194 PHE A CA 1
ATOM 1510 C C . PHE A 1 194 ? -14.007 17.324 8.592 1.00 88.94 194 PHE A C 1
ATOM 1512 O O . PHE A 1 194 ? -14.403 16.989 7.467 1.00 88.94 194 PHE A O 1
ATOM 1519 N N . PRO A 1 195 ? -14.842 17.793 9.540 1.00 85.50 195 PRO A N 1
ATOM 1520 C CA . PRO A 1 195 ? -16.227 18.160 9.262 1.00 85.50 195 PRO A CA 1
ATOM 1521 C C . PRO A 1 195 ? -16.337 19.064 8.029 1.00 85.50 195 PRO A C 1
ATOM 1523 O O . PRO A 1 195 ? -15.437 19.854 7.740 1.00 85.50 195 PRO A O 1
ATOM 1526 N N . VAL A 1 196 ? -17.440 18.939 7.290 1.00 84.56 196 VAL A N 1
ATOM 1527 C CA . VAL A 1 196 ? -17.719 19.858 6.184 1.00 84.56 196 VAL A CA 1
ATOM 1528 C C . VAL A 1 196 ? -18.138 21.192 6.781 1.00 84.56 196 VAL A C 1
ATOM 1530 O O . VAL A 1 196 ? -19.149 21.272 7.470 1.00 84.56 196 VAL A O 1
ATOM 1533 N N . GLU A 1 197 ? -17.351 22.222 6.507 1.00 83.88 197 GLU A N 1
ATOM 1534 C CA . GLU A 1 197 ? -17.664 23.605 6.849 1.00 83.88 197 GLU A CA 1
ATOM 1535 C C . GLU A 1 197 ? -18.302 24.283 5.635 1.00 83.88 197 GLU A C 1
ATOM 1537 O O . GLU A 1 197 ? -17.868 24.071 4.501 1.00 83.88 197 GLU A O 1
ATOM 1542 N N . GLU A 1 198 ? -19.320 25.115 5.863 1.00 83.75 198 GLU A N 1
ATOM 1543 C CA . GLU A 1 198 ? -19.985 25.882 4.797 1.00 83.75 198 GLU A CA 1
ATOM 1544 C C . GLU A 1 198 ? -19.032 26.883 4.122 1.00 83.75 198 GLU A C 1
ATOM 1546 O O . GLU A 1 198 ? -19.251 27.262 2.973 1.00 83.75 198 GLU A O 1
ATOM 1551 N N . LYS A 1 199 ? -17.955 27.276 4.820 1.00 82.12 199 LYS A N 1
ATOM 1552 C CA . LYS A 1 199 ? -16.877 28.129 4.312 1.00 82.12 199 LYS A CA 1
ATOM 1553 C C . LYS A 1 199 ? -15.586 27.365 4.141 1.00 82.12 199 LYS A C 1
ATOM 1555 O O . LYS A 1 199 ? -15.090 26.727 5.065 1.00 82.12 199 LYS A O 1
ATOM 1560 N N . GLY A 1 200 ? -14.962 27.548 2.983 1.00 78.31 200 GLY A N 1
ATOM 1561 C CA . GLY A 1 200 ? -13.562 27.193 2.815 1.00 78.31 200 GLY A CA 1
ATOM 1562 C C . GLY A 1 200 ? -12.679 28.031 3.744 1.00 78.31 200 GLY A C 1
ATOM 1563 O O . GLY A 1 200 ? -12.697 29.258 3.686 1.00 78.31 200 GLY A O 1
ATOM 1564 N N . ARG A 1 201 ? -11.833 27.370 4.542 1.00 71.19 201 ARG A N 1
ATOM 1565 C CA . ARG A 1 201 ? -10.804 28.017 5.385 1.00 71.19 201 ARG A CA 1
ATOM 1566 C C . ARG A 1 201 ? -9.744 28.801 4.588 1.00 71.19 201 ARG A C 1
ATOM 1568 O O . ARG A 1 201 ? -8.910 29.481 5.178 1.00 71.19 201 ARG A O 1
ATOM 1575 N N . PHE A 1 202 ? -9.753 28.690 3.260 1.00 75.62 202 PHE A N 1
ATOM 1576 C CA . PHE A 1 202 ? -8.805 29.328 2.353 1.00 75.62 202 PHE A CA 1
ATOM 1577 C C . PHE A 1 202 ? -9.469 30.476 1.593 1.00 75.62 202 PHE A C 1
ATOM 1579 O O . PHE A 1 202 ? -10.470 30.281 0.907 1.00 75.62 202 PHE A O 1
ATOM 1586 N N . VAL A 1 203 ? -8.862 31.661 1.658 1.00 78.75 203 VAL A N 1
ATOM 1587 C CA . VAL A 1 203 ? -9.163 32.754 0.727 1.00 78.75 203 VAL A CA 1
ATOM 1588 C C . VAL A 1 203 ? -8.484 32.430 -0.612 1.00 78.75 203 VAL A C 1
ATOM 1590 O O . VAL A 1 203 ? -7.297 32.090 -0.596 1.00 78.75 203 VAL A O 1
ATOM 1593 N N . PRO A 1 204 ? -9.177 32.520 -1.765 1.00 79.06 204 PRO A N 1
ATOM 1594 C CA . PRO A 1 204 ? -8.546 32.340 -3.068 1.00 79.06 204 PRO A CA 1
ATOM 1595 C C . PRO A 1 204 ? -7.371 33.308 -3.250 1.00 79.06 204 PRO A C 1
ATOM 1597 O O . PRO A 1 204 ? -7.532 34.519 -3.109 1.00 79.06 204 PRO A O 1
ATOM 1600 N N . ALA A 1 205 ? -6.187 32.781 -3.572 1.00 80.31 205 ALA A N 1
ATOM 1601 C CA . ALA A 1 205 ? -5.044 33.618 -3.915 1.00 80.31 205 ALA A CA 1
ATOM 1602 C C . ALA A 1 205 ? -5.319 34.336 -5.243 1.00 80.31 205 ALA A C 1
ATOM 1604 O O . ALA A 1 205 ? -5.723 33.699 -6.219 1.00 80.31 205 ALA A O 1
ATOM 1605 N N . THR A 1 206 ? -5.082 35.648 -5.307 1.00 85.12 206 THR A N 1
ATOM 1606 C CA . THR A 1 206 ? -5.169 36.363 -6.588 1.00 85.12 206 THR A CA 1
ATOM 1607 C C . THR A 1 206 ? -3.986 35.985 -7.477 1.00 85.12 206 THR A C 1
ATOM 1609 O O . THR A 1 206 ? -2.891 35.700 -6.981 1.00 85.12 206 THR A O 1
ATOM 1612 N N . THR A 1 207 ? -4.168 36.016 -8.800 1.00 80.31 207 THR A N 1
ATOM 1613 C CA . THR A 1 207 ? -3.081 35.753 -9.758 1.00 80.31 207 THR A CA 1
ATOM 1614 C C . THR A 1 207 ? -1.877 36.661 -9.496 1.00 80.31 207 THR A C 1
ATOM 1616 O O . THR A 1 207 ? -0.741 36.200 -9.492 1.00 80.31 207 THR A O 1
ATOM 1619 N N . GLU A 1 208 ? -2.115 37.935 -9.180 1.00 81.62 208 GLU A N 1
ATOM 1620 C CA . GLU A 1 208 ? -1.069 38.909 -8.850 1.00 81.62 208 GLU A CA 1
ATOM 1621 C C . GLU A 1 208 ? -0.328 38.564 -7.551 1.00 81.62 208 GLU A C 1
ATOM 1623 O O . GLU A 1 208 ? 0.901 38.628 -7.514 1.00 81.62 208 GLU A O 1
ATOM 1628 N N . GLN A 1 209 ? -1.041 38.152 -6.495 1.00 80.81 209 GLN A N 1
ATOM 1629 C CA . GLN A 1 209 ? -0.433 37.682 -5.246 1.00 80.81 209 GLN A CA 1
ATOM 1630 C C . GLN A 1 209 ? 0.417 36.429 -5.486 1.00 80.81 209 GLN A C 1
ATOM 1632 O O . GLN A 1 209 ? 1.524 36.327 -4.956 1.00 80.81 209 GLN A O 1
ATOM 1637 N N . TRP A 1 210 ? -0.089 35.484 -6.282 1.00 80.81 210 TRP A N 1
ATOM 1638 C CA . TRP A 1 210 ? 0.604 34.236 -6.583 1.00 80.81 210 TRP A CA 1
ATOM 1639 C C . TRP A 1 210 ? 1.889 34.478 -7.376 1.00 80.81 210 TRP A C 1
ATOM 1641 O O . TRP A 1 210 ? 2.961 34.041 -6.956 1.00 80.81 210 TRP A O 1
ATOM 1651 N N . LEU A 1 211 ? 1.800 35.244 -8.470 1.00 79.12 211 LEU A N 1
ATOM 1652 C CA . LEU A 1 211 ? 2.956 35.652 -9.268 1.00 79.12 211 LEU A CA 1
ATOM 1653 C C . LEU A 1 211 ? 3.989 36.380 -8.394 1.00 79.12 211 LEU A C 1
ATOM 1655 O O . LEU A 1 211 ? 5.154 35.991 -8.368 1.00 79.12 211 LEU A O 1
ATOM 1659 N N . LYS A 1 212 ? 3.560 37.370 -7.605 1.00 73.81 212 LYS A N 1
ATOM 1660 C CA . LYS A 1 212 ? 4.442 38.180 -6.750 1.00 73.81 212 LYS A CA 1
ATOM 1661 C C . LYS A 1 212 ? 5.180 37.390 -5.665 1.00 73.81 212 LYS A C 1
ATOM 1663 O O . LYS A 1 212 ? 6.299 37.769 -5.326 1.00 73.81 212 LYS A O 1
ATOM 1668 N N . ASN A 1 213 ? 4.556 36.359 -5.092 1.00 74.31 213 ASN A N 1
ATOM 1669 C CA . ASN A 1 213 ? 5.086 35.663 -3.914 1.00 74.31 213 ASN A CA 1
ATOM 1670 C C . ASN A 1 213 ? 5.759 34.319 -4.230 1.00 74.31 213 ASN A C 1
ATOM 1672 O O . ASN A 1 213 ? 6.659 33.923 -3.493 1.00 74.31 213 ASN A O 1
ATOM 1676 N N . PHE A 1 214 ? 5.309 33.606 -5.268 1.00 73.81 214 PHE A N 1
ATOM 1677 C CA . PHE A 1 214 ? 5.710 32.216 -5.526 1.00 73.81 214 PHE A CA 1
ATOM 1678 C C . PHE A 1 214 ? 6.380 31.986 -6.884 1.00 73.81 214 PHE A C 1
ATOM 1680 O O . PHE A 1 214 ? 6.923 30.901 -7.094 1.00 73.81 214 PHE A O 1
ATOM 1687 N N . THR A 1 215 ? 6.391 32.964 -7.799 1.00 68.50 215 THR A N 1
ATOM 1688 C CA . THR A 1 215 ? 7.244 32.855 -8.993 1.00 68.50 215 THR A CA 1
ATOM 1689 C C . THR A 1 215 ? 8.637 33.401 -8.721 1.00 68.50 215 THR A C 1
ATOM 1691 O O . THR A 1 215 ? 8.815 34.415 -8.046 1.00 68.50 215 THR A O 1
ATOM 1694 N N . ILE A 1 216 ? 9.640 32.699 -9.245 1.00 61.97 216 ILE A N 1
ATOM 1695 C CA . ILE A 1 216 ? 11.021 33.169 -9.240 1.00 61.97 216 ILE A CA 1
ATOM 1696 C C . ILE A 1 216 ? 11.100 34.287 -10.277 1.00 61.97 216 ILE A C 1
ATOM 1698 O O . ILE A 1 216 ? 10.990 34.028 -11.474 1.00 61.97 216 ILE A O 1
ATOM 1702 N N . ASP A 1 217 ? 11.277 35.523 -9.814 1.00 57.44 217 ASP A N 1
ATOM 1703 C CA . ASP A 1 217 ? 11.527 36.659 -10.696 1.00 57.44 217 ASP A CA 1
ATOM 1704 C C . ASP A 1 217 ? 12.881 36.456 -11.390 1.00 57.44 217 ASP A C 1
ATOM 1706 O O . ASP A 1 217 ? 13.938 36.612 -10.779 1.00 57.44 217 ASP A O 1
ATOM 1710 N N . SER A 1 218 ? 12.840 36.049 -12.659 1.00 53.22 218 SER A N 1
ATOM 1711 C CA . SER A 1 218 ? 14.025 35.794 -13.481 1.00 53.22 218 SER A CA 1
ATOM 1712 C C . SER A 1 218 ? 14.612 37.072 -14.091 1.00 53.22 218 SER A C 1
ATOM 1714 O O . SER A 1 218 ? 15.454 36.986 -14.986 1.00 53.22 218 SER A O 1
ATOM 1716 N N . SER A 1 219 ? 14.160 38.255 -13.661 1.00 56.03 219 SER A N 1
ATOM 1717 C CA . SER A 1 219 ? 14.733 39.529 -14.087 1.00 56.03 219 SER A CA 1
ATOM 1718 C C . SER A 1 219 ? 16.182 39.663 -13.599 1.00 56.03 219 SER A C 1
ATOM 1720 O O . SER A 1 219 ? 16.420 39.646 -12.388 1.00 56.03 219 SER A O 1
ATOM 1722 N N . PRO A 1 220 ? 17.162 39.890 -14.495 1.00 53.72 220 PRO A N 1
ATOM 1723 C CA . PRO A 1 220 ? 18.559 40.083 -14.105 1.00 53.72 220 PRO A CA 1
ATOM 1724 C C . PRO A 1 220 ? 18.813 41.407 -13.359 1.00 53.72 220 PRO A C 1
ATOM 1726 O O . PRO A 1 220 ? 19.944 41.667 -12.962 1.00 53.72 220 PRO A O 1
ATOM 1729 N N . LEU A 1 221 ? 17.790 42.255 -13.181 1.00 54.00 221 LEU A N 1
ATOM 1730 C CA . LEU A 1 221 ? 17.922 43.604 -12.620 1.00 54.00 221 LEU A CA 1
ATOM 1731 C C . LEU A 1 221 ? 17.459 43.741 -11.158 1.00 54.00 221 LEU A C 1
ATOM 1733 O O . LEU A 1 221 ? 17.853 44.709 -10.512 1.00 54.00 221 LEU A O 1
ATOM 1737 N N . ALA A 1 222 ? 16.644 42.822 -10.618 1.00 55.81 222 ALA A N 1
ATOM 1738 C CA . ALA A 1 222 ? 16.226 42.863 -9.206 1.00 55.81 222 ALA A CA 1
ATOM 1739 C C . ALA A 1 222 ? 15.616 41.529 -8.708 1.00 55.81 222 ALA A C 1
ATOM 1741 O O . ALA A 1 222 ? 14.454 41.249 -9.015 1.00 55.81 222 ALA A O 1
ATOM 1742 N N . PRO A 1 223 ? 16.314 40.730 -7.874 1.00 51.56 223 PRO A N 1
ATOM 1743 C CA . PRO A 1 223 ? 15.718 39.544 -7.261 1.00 51.56 223 PRO A CA 1
ATOM 1744 C C . PRO A 1 223 ? 14.678 39.932 -6.194 1.00 51.56 223 PRO A C 1
ATOM 1746 O O . PRO A 1 223 ? 14.996 40.594 -5.207 1.00 51.56 223 PRO A O 1
ATOM 1749 N N . LYS A 1 224 ? 13.424 39.483 -6.352 1.00 52.84 224 LYS A N 1
ATOM 1750 C CA . LYS A 1 224 ? 12.311 39.789 -5.422 1.00 52.84 224 LYS A CA 1
ATOM 1751 C C . LYS A 1 224 ? 12.157 38.831 -4.232 1.00 52.84 224 LYS A C 1
ATOM 1753 O O . LYS A 1 224 ? 11.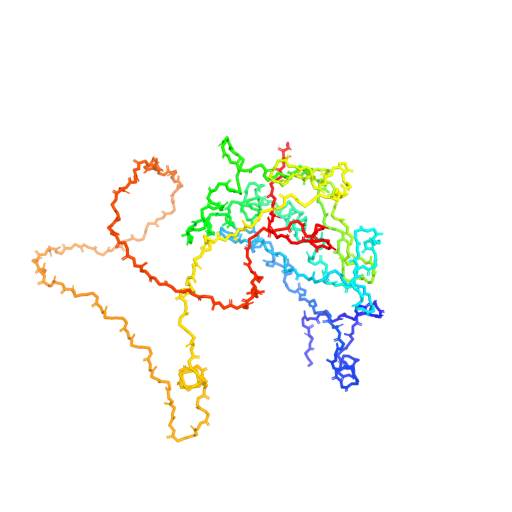165 38.916 -3.505 1.00 52.84 224 LYS A O 1
ATOM 1758 N N . ALA A 1 225 ? 13.132 37.963 -3.974 1.00 48.25 225 ALA A N 1
ATOM 1759 C CA . ALA A 1 225 ? 13.165 37.194 -2.735 1.00 48.25 225 ALA A CA 1
ATOM 1760 C C . ALA A 1 225 ? 13.434 38.138 -1.549 1.00 48.25 225 ALA A C 1
ATOM 1762 O O . ALA A 1 225 ? 14.583 38.401 -1.198 1.00 48.25 225 ALA A O 1
ATOM 1763 N N . LYS A 1 226 ? 12.375 38.638 -0.896 1.00 46.31 226 LYS A N 1
ATOM 1764 C CA . LYS A 1 226 ? 12.529 39.124 0.480 1.00 46.31 226 LYS A CA 1
ATOM 1765 C C . LYS A 1 226 ? 13.007 37.925 1.303 1.00 46.31 226 LYS A C 1
ATOM 1767 O O . LYS A 1 226 ? 12.298 36.915 1.294 1.00 46.31 226 LYS A O 1
ATOM 1772 N N . PRO A 1 227 ? 14.159 37.996 1.999 1.00 43.50 227 PRO A N 1
ATOM 1773 C CA . PRO A 1 227 ? 14.523 36.939 2.929 1.00 43.50 227 PRO A CA 1
ATOM 1774 C C . PRO A 1 227 ? 13.364 36.766 3.909 1.00 43.50 227 PRO A C 1
ATOM 1776 O O . PRO A 1 227 ? 12.737 37.756 4.308 1.00 43.50 227 PRO A O 1
ATOM 1779 N N . ALA A 1 228 ? 13.048 35.516 4.252 1.00 41.50 228 ALA A N 1
ATOM 1780 C CA . ALA A 1 228 ? 12.029 35.238 5.250 1.00 41.50 228 ALA A CA 1
ATOM 1781 C C . ALA A 1 228 ? 12.355 36.079 6.487 1.00 41.50 228 ALA A C 1
ATOM 1783 O O . ALA A 1 228 ? 13.462 35.979 7.022 1.00 41.50 228 ALA A O 1
ATOM 1784 N N . LYS A 1 229 ? 11.422 36.948 6.905 1.00 39.12 229 LYS A N 1
ATOM 1785 C CA . LYS A 1 229 ? 11.579 37.653 8.176 1.00 39.12 229 LYS A CA 1
ATOM 1786 C C . LYS A 1 229 ? 11.805 36.569 9.219 1.00 39.12 229 LYS A C 1
ATOM 1788 O O . LYS A 1 229 ? 10.959 35.683 9.345 1.00 39.12 229 LYS A O 1
ATOM 1793 N N . GLN A 1 230 ? 12.931 36.635 9.929 1.00 41.00 230 GLN A N 1
ATOM 1794 C CA . GLN A 1 230 ? 13.086 35.855 11.148 1.00 41.00 230 GLN A CA 1
ATOM 1795 C C . GLN A 1 230 ? 11.826 36.103 11.977 1.00 41.00 230 GLN A C 1
ATOM 1797 O O . GLN A 1 230 ? 11.398 37.254 12.119 1.00 41.00 230 GLN A O 1
ATOM 1802 N N . GLN A 1 231 ? 11.192 35.025 12.443 1.00 35.81 231 GLN A N 1
ATOM 1803 C CA . GLN A 1 231 ? 10.150 35.165 13.451 1.00 35.81 231 GLN A CA 1
ATOM 1804 C C . GLN A 1 231 ? 10.751 36.005 14.584 1.00 35.81 231 GLN A C 1
ATOM 1806 O O . GLN A 1 231 ? 11.929 35.798 14.898 1.00 35.81 231 GLN A O 1
ATOM 1811 N N . PRO A 1 232 ? 10.018 36.988 15.137 1.00 34.84 232 PRO A N 1
ATOM 1812 C CA . PRO A 1 232 ? 10.553 37.767 16.240 1.00 34.84 232 PRO A CA 1
ATOM 1813 C C . PRO A 1 232 ? 11.016 36.785 17.315 1.00 34.84 232 PRO A C 1
ATOM 1815 O O . PRO A 1 232 ? 10.255 35.896 17.704 1.00 34.84 232 PRO A O 1
ATOM 1818 N N . LYS A 1 233 ? 12.276 36.920 17.754 1.00 38.16 233 LYS A N 1
ATOM 1819 C CA . LYS A 1 233 ? 12.711 36.297 19.004 1.00 38.16 233 LYS A CA 1
ATOM 1820 C C . LYS A 1 233 ? 11.649 36.654 20.043 1.00 38.16 233 LYS A C 1
ATOM 1822 O O . LYS A 1 233 ? 11.283 37.826 20.139 1.00 38.16 233 LYS A O 1
ATOM 1827 N N . AL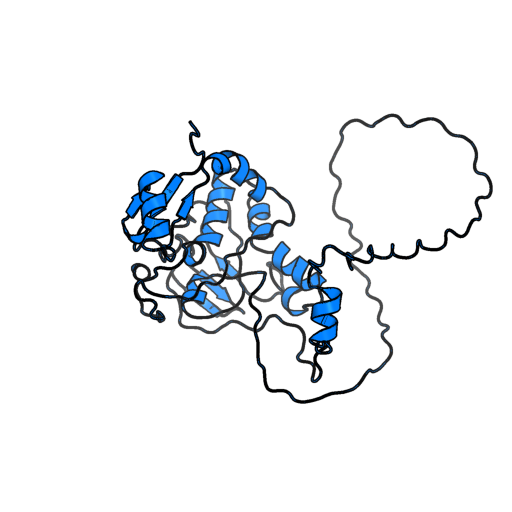A A 1 234 ? 11.162 35.662 20.787 1.00 34.00 234 ALA A N 1
ATOM 1828 C CA . ALA A 1 234 ? 10.423 35.958 22.004 1.00 34.00 234 ALA A CA 1
ATOM 1829 C C . ALA A 1 234 ? 11.298 36.892 22.852 1.00 34.00 234 ALA A C 1
ATOM 1831 O O . ALA A 1 234 ? 12.515 36.692 22.907 1.00 34.00 234 ALA A O 1
ATOM 1832 N N . GLU A 1 235 ? 10.704 37.936 23.427 1.00 31.98 235 GLU A N 1
ATOM 1833 C CA . GLU A 1 235 ? 11.453 38.899 24.227 1.00 31.98 235 GLU A CA 1
ATOM 1834 C C . GLU A 1 235 ? 12.116 38.159 25.393 1.00 31.98 235 GLU A C 1
ATOM 1836 O O . GLU A 1 235 ? 11.445 37.641 26.284 1.00 31.98 235 GLU A O 1
ATOM 1841 N N . GLU A 1 236 ? 13.449 38.084 25.366 1.00 34.47 236 GLU A N 1
ATOM 1842 C CA . GLU A 1 236 ? 14.239 37.680 26.522 1.00 34.47 236 GLU A CA 1
ATOM 1843 C C . GLU A 1 236 ? 14.059 38.776 27.576 1.00 34.47 236 GLU A C 1
ATOM 1845 O O . GLU A 1 236 ? 14.744 39.799 27.550 1.00 34.47 236 GLU A O 1
ATOM 1850 N N . THR A 1 237 ? 13.104 38.583 28.490 1.00 30.66 237 THR A N 1
ATOM 1851 C CA . THR A 1 237 ? 12.972 39.407 29.692 1.00 30.66 237 THR A CA 1
ATOM 1852 C C . THR A 1 237 ? 14.240 39.237 30.516 1.00 30.66 237 THR A C 1
ATOM 1854 O O . THR A 1 237 ? 14.416 38.242 31.222 1.00 30.66 237 THR A O 1
ATOM 1857 N N . SER A 1 238 ? 15.155 40.194 30.387 1.00 33.88 238 SER A N 1
ATOM 1858 C CA . SER A 1 238 ? 16.450 40.175 31.052 1.00 33.88 238 SER A CA 1
ATOM 1859 C C . SER A 1 238 ? 16.301 40.455 32.549 1.00 33.88 238 SER A C 1
ATOM 1861 O O . SER A 1 238 ? 16.431 41.594 32.995 1.00 33.88 238 SER A O 1
ATOM 1863 N N . SER A 1 239 ? 16.072 39.401 33.326 1.00 32.72 239 SER A N 1
ATOM 1864 C CA . SER A 1 239 ? 16.332 39.366 34.767 1.00 32.72 239 SER A CA 1
ATOM 1865 C C . SER A 1 239 ? 17.306 38.227 35.068 1.00 32.72 239 SER A C 1
ATOM 1867 O O . SER A 1 239 ? 16.946 37.213 35.666 1.00 32.72 239 SER A O 1
ATOM 1869 N N . ILE A 1 240 ? 18.549 38.383 34.603 1.00 29.83 240 ILE A N 1
ATOM 1870 C CA . ILE A 1 240 ? 19.672 37.610 35.138 1.00 29.83 240 ILE A CA 1
ATOM 1871 C C . ILE A 1 240 ? 20.093 38.315 36.426 1.00 29.83 240 ILE A C 1
ATOM 1873 O O . ILE A 1 240 ? 20.950 39.198 36.404 1.00 29.83 240 ILE A O 1
ATOM 1877 N N . ASP A 1 241 ? 19.478 37.920 37.538 1.00 32.84 241 ASP A N 1
ATOM 1878 C CA . ASP A 1 241 ? 20.194 37.963 38.809 1.00 32.84 241 ASP A CA 1
ATOM 1879 C C . ASP A 1 241 ? 21.306 36.907 38.752 1.00 32.84 241 ASP A C 1
ATOM 1881 O O . ASP A 1 241 ? 21.126 35.796 38.246 1.00 32.84 241 ASP A O 1
ATOM 1885 N N . SER A 1 242 ? 22.493 37.286 39.214 1.00 38.25 242 SER A N 1
ATOM 1886 C CA . SER A 1 242 ? 23.721 36.504 39.075 1.00 38.25 242 SER A CA 1
ATOM 1887 C C . SER A 1 242 ? 23.665 35.171 39.830 1.00 38.25 242 SER A C 1
ATOM 1889 O O . SER A 1 242 ? 23.562 35.161 41.057 1.00 38.25 242 SER A O 1
ATOM 1891 N N . ALA A 1 243 ? 23.831 34.060 39.107 1.00 28.55 243 ALA A N 1
ATOM 1892 C CA . ALA A 1 243 ? 24.075 32.727 39.662 1.00 28.55 243 ALA A CA 1
ATOM 1893 C C . ALA A 1 243 ? 25.572 32.351 39.526 1.00 28.55 243 ALA A C 1
ATOM 1895 O O . ALA A 1 243 ? 26.202 32.779 38.558 1.00 28.55 243 ALA A O 1
ATOM 1896 N N . PRO A 1 244 ? 26.157 31.602 40.484 1.00 35.81 244 PRO A N 1
ATOM 1897 C CA . PRO A 1 244 ? 27.609 31.438 40.605 1.00 35.81 244 PRO A CA 1
ATOM 1898 C C . PRO A 1 244 ? 28.219 30.392 39.657 1.00 35.81 244 PRO A C 1
ATOM 1900 O O . PRO A 1 244 ? 27.537 29.488 39.170 1.00 35.81 244 PRO A O 1
ATOM 1903 N N . ASP A 1 245 ? 29.533 30.509 39.449 1.00 39.16 245 ASP A N 1
ATOM 1904 C CA . ASP A 1 245 ? 30.337 29.658 38.565 1.00 39.16 245 ASP A CA 1
ATOM 1905 C C . ASP A 1 245 ? 30.336 28.173 38.974 1.00 39.16 245 ASP A C 1
ATOM 1907 O O . ASP A 1 245 ? 30.648 27.832 40.116 1.00 39.16 245 ASP A O 1
ATOM 1911 N N . HIS A 1 246 ? 30.095 27.275 38.011 1.00 31.33 246 HIS A N 1
ATOM 1912 C CA . HIS A 1 246 ? 30.318 25.833 38.164 1.00 31.33 246 HIS A CA 1
ATOM 1913 C C . HIS A 1 246 ? 30.914 25.183 36.897 1.00 31.33 246 HIS A C 1
ATOM 1915 O O . HIS A 1 246 ? 30.798 25.696 35.786 1.00 31.33 246 HIS A O 1
ATOM 1921 N N . GLU A 1 247 ? 31.622 24.071 37.114 1.00 34.19 247 GLU A N 1
ATOM 1922 C CA . GLU A 1 247 ? 32.688 23.522 36.258 1.00 34.19 247 GLU A CA 1
ATOM 1923 C C . GLU A 1 247 ? 32.268 22.898 34.903 1.00 34.19 247 GLU A C 1
ATOM 1925 O O . GLU A 1 247 ? 31.112 22.511 34.708 1.00 34.19 247 GLU A O 1
ATOM 1930 N N . PRO A 1 248 ? 33.214 22.759 33.942 1.00 30.34 248 PRO A N 1
ATOM 1931 C CA . PRO A 1 248 ? 32.930 22.250 32.599 1.00 30.34 248 PRO A CA 1
ATOM 1932 C C . PRO A 1 248 ? 32.515 20.768 32.539 1.00 30.34 248 PRO A C 1
ATOM 1934 O O . PRO A 1 248 ? 33.100 19.878 33.151 1.00 30.34 248 PRO A O 1
ATOM 1937 N N . PHE A 1 249 ? 31.521 20.512 31.688 1.00 30.53 249 PHE A N 1
ATOM 1938 C CA . PHE A 1 249 ? 30.806 19.245 31.526 1.00 30.53 249 PHE A CA 1
ATOM 1939 C C . PHE A 1 249 ? 31.644 18.089 30.936 1.00 30.53 249 PHE A C 1
ATOM 1941 O O . PHE A 1 249 ? 32.165 18.177 29.819 1.00 30.53 249 PHE A O 1
ATOM 1948 N N . VAL A 1 250 ? 31.675 16.950 31.639 1.00 31.70 250 VAL A N 1
ATOM 1949 C CA . VAL A 1 250 ? 32.231 15.668 31.162 1.00 31.70 250 VAL A CA 1
ATOM 1950 C C . VAL A 1 250 ? 31.136 14.835 30.481 1.00 31.70 250 VAL A C 1
ATOM 1952 O O . VAL A 1 250 ? 30.017 14.737 30.977 1.00 31.70 250 VAL A O 1
ATOM 1955 N N . ARG A 1 251 ? 31.445 14.207 29.337 1.00 27.45 251 ARG A N 1
ATOM 1956 C CA . ARG A 1 251 ? 30.472 13.407 28.564 1.00 27.45 251 ARG A CA 1
ATOM 1957 C C . ARG A 1 251 ? 30.135 12.081 29.273 1.00 27.45 251 ARG A C 1
ATOM 1959 O O . ARG A 1 251 ? 31.069 11.332 29.559 1.00 27.45 251 ARG A O 1
ATOM 1966 N N . PRO A 1 252 ? 28.850 11.729 29.471 1.00 29.73 252 PRO A N 1
ATOM 1967 C CA . PRO A 1 252 ? 28.474 10.444 30.051 1.00 29.73 252 PRO A CA 1
ATOM 1968 C C . PRO A 1 252 ? 28.544 9.291 29.036 1.00 29.73 252 PRO A C 1
ATOM 1970 O O . PRO A 1 252 ? 28.205 9.435 27.859 1.00 29.73 252 PRO A O 1
ATOM 1973 N N . THR A 1 253 ? 28.973 8.129 29.524 1.00 28.23 253 THR A N 1
ATOM 1974 C CA . THR A 1 253 ? 28.933 6.826 28.846 1.00 28.23 253 THR A CA 1
ATOM 1975 C C . THR A 1 253 ? 27.532 6.198 28.864 1.00 28.23 253 THR A C 1
ATOM 1977 O O . THR A 1 253 ? 26.631 6.631 29.576 1.00 28.23 253 THR A O 1
ATOM 1980 N N . THR A 1 254 ? 27.347 5.162 28.044 1.00 40.75 254 THR A N 1
ATOM 1981 C CA . THR A 1 254 ? 26.089 4.430 27.818 1.00 40.75 254 THR A CA 1
ATOM 1982 C C . THR A 1 254 ? 25.524 3.702 29.044 1.00 40.75 254 THR A C 1
ATOM 1984 O O . THR A 1 254 ? 26.178 2.783 29.540 1.00 40.75 254 THR A O 1
ATOM 1987 N N . THR A 1 255 ? 24.249 3.948 29.378 1.00 27.19 255 THR A N 1
ATOM 1988 C CA . THR A 1 255 ? 23.411 3.000 30.142 1.00 27.19 255 THR A CA 1
ATOM 1989 C C . THR A 1 255 ? 21.909 3.181 29.869 1.00 27.19 255 THR A C 1
ATOM 1991 O O . THR A 1 255 ? 21.449 4.309 29.788 1.00 27.19 255 THR A O 1
ATOM 1994 N N . ALA A 1 256 ? 21.197 2.045 29.787 1.00 28.20 256 ALA A N 1
ATOM 1995 C CA . ALA A 1 256 ? 19.753 1.796 29.980 1.00 28.20 256 ALA A CA 1
ATOM 1996 C C . ALA A 1 256 ? 18.666 2.639 29.254 1.00 28.20 256 ALA A C 1
ATOM 1998 O O . ALA A 1 256 ? 18.682 3.861 29.198 1.00 28.20 256 ALA A O 1
ATOM 1999 N N . LEU A 1 257 ? 17.646 1.923 28.761 1.00 45.31 257 LEU A N 1
ATOM 2000 C CA . LEU A 1 257 ? 16.322 2.449 28.399 1.00 45.31 257 LEU A CA 1
ATOM 2001 C C . LEU A 1 257 ? 15.452 2.547 29.663 1.00 45.31 257 LEU A C 1
ATOM 2003 O O . LEU A 1 257 ? 15.503 1.623 30.471 1.00 45.31 257 LEU A O 1
ATOM 2007 N N . ASP A 1 258 ? 14.596 3.567 29.762 1.00 31.06 258 ASP A N 1
ATOM 2008 C CA . ASP A 1 258 ? 13.541 3.671 30.788 1.00 31.06 258 ASP A CA 1
ATOM 2009 C C . ASP A 1 258 ? 12.148 3.921 30.149 1.00 31.06 258 ASP A C 1
ATOM 2011 O O . ASP A 1 258 ? 12.076 4.305 28.974 1.00 31.06 258 ASP A O 1
ATOM 2015 N N . PRO A 1 259 ? 11.035 3.614 30.853 1.00 37.31 259 PRO A N 1
ATOM 2016 C CA . PRO A 1 259 ? 9.735 3.326 30.238 1.00 37.31 259 PRO A CA 1
ATOM 2017 C C . PRO A 1 259 ? 8.793 4.534 30.049 1.00 37.31 259 PRO A C 1
ATOM 2019 O O . PRO A 1 259 ? 9.055 5.655 30.470 1.00 37.31 259 PRO A O 1
ATOM 2022 N N . LEU A 1 260 ? 7.658 4.261 29.393 1.00 36.97 260 LEU A N 1
ATOM 2023 C CA . LEU A 1 260 ? 6.590 5.208 29.044 1.00 36.97 260 LEU A CA 1
ATOM 2024 C C . LEU A 1 260 ? 5.960 5.917 30.264 1.00 36.97 260 LEU A C 1
ATOM 2026 O O . LEU A 1 260 ? 5.615 5.276 31.254 1.00 36.97 260 LEU A O 1
ATOM 2030 N N . ASP A 1 261 ? 5.731 7.227 30.127 1.00 34.28 261 ASP A N 1
ATOM 2031 C CA . ASP A 1 261 ? 5.100 8.109 31.123 1.00 34.28 261 ASP A CA 1
ATOM 2032 C C . ASP A 1 261 ? 3.591 7.798 31.320 1.00 34.28 261 ASP A C 1
ATOM 2034 O O . ASP A 1 261 ? 2.849 7.736 30.331 1.00 34.28 261 ASP A O 1
ATOM 2038 N N . PRO A 1 262 ? 3.103 7.618 32.567 1.00 31.33 262 PRO A N 1
ATOM 2039 C CA . PRO A 1 262 ? 1.699 7.317 32.861 1.00 31.33 262 PRO A CA 1
ATOM 2040 C C . PRO A 1 262 ? 0.724 8.517 32.832 1.00 31.33 262 PRO A C 1
ATOM 2042 O O . PRO A 1 262 ? -0.477 8.303 33.004 1.00 31.33 262 PRO A O 1
ATOM 2045 N N . ASN A 1 263 ? 1.159 9.764 32.615 1.00 28.36 263 ASN A N 1
ATOM 2046 C CA . ASN A 1 263 ? 0.320 10.968 32.795 1.00 28.36 263 ASN A CA 1
ATOM 2047 C C . ASN A 1 263 ? -0.697 11.287 31.668 1.00 28.36 263 ASN A C 1
ATOM 2049 O O . ASN A 1 263 ? -1.087 12.441 31.476 1.00 28.36 263 ASN A O 1
ATOM 2053 N N . ILE A 1 264 ? -1.206 10.287 30.937 1.00 33.19 264 ILE A N 1
ATOM 2054 C CA . ILE A 1 264 ? -2.273 10.474 29.928 1.00 33.19 264 ILE A CA 1
ATOM 2055 C C . ILE A 1 264 ? -3.658 10.560 30.607 1.00 33.19 264 ILE A C 1
ATOM 2057 O O . ILE A 1 264 ? -4.526 9.727 30.357 1.00 33.19 264 ILE A O 1
ATOM 2061 N N . LEU A 1 265 ? -3.884 11.552 31.480 1.00 31.66 265 LEU A N 1
ATOM 2062 C CA . LEU A 1 265 ? -5.193 11.785 32.120 1.00 31.66 265 LEU A CA 1
ATOM 2063 C C . LEU A 1 265 ? -5.410 13.246 32.587 1.00 31.66 265 LEU A C 1
ATOM 2065 O O . LEU A 1 265 ? -5.448 13.544 33.775 1.00 31.66 265 LEU A O 1
ATOM 2069 N N . SER A 1 266 ? -5.614 14.174 31.647 1.00 26.23 266 SER A N 1
ATOM 2070 C CA . SER A 1 266 ? -6.457 15.377 31.837 1.00 26.23 266 SER A CA 1
ATOM 2071 C C . SER A 1 266 ? -6.661 16.118 30.509 1.00 26.23 266 SER A C 1
ATOM 2073 O O . SER A 1 266 ? -5.775 16.138 29.659 1.00 26.23 266 SER A O 1
ATOM 2075 N N . VAL A 1 267 ? -7.847 16.705 30.305 1.00 29.95 267 VAL A N 1
ATOM 2076 C CA . VAL A 1 267 ? -8.155 17.576 29.155 1.00 29.95 267 VAL A CA 1
ATOM 2077 C C . VAL A 1 267 ? -9.008 18.742 29.648 1.00 29.95 267 VAL A C 1
ATOM 2079 O O . VAL A 1 267 ? -10.106 18.530 30.166 1.00 29.95 267 VAL A O 1
ATOM 2082 N N . ASP A 1 268 ? -8.495 19.960 29.481 1.00 28.59 268 ASP A N 1
ATOM 2083 C CA . ASP A 1 268 ? -9.204 21.209 29.775 1.00 28.59 268 ASP A CA 1
ATOM 2084 C C . ASP A 1 268 ? -10.393 21.410 28.810 1.00 28.59 268 ASP A C 1
ATOM 2086 O O . ASP A 1 268 ? -10.360 21.004 27.645 1.00 28.59 268 ASP A O 1
ATOM 2090 N N . ARG A 1 269 ? -11.469 22.024 29.306 1.00 34.28 269 ARG A N 1
ATOM 2091 C CA . ARG A 1 269 ? -12.729 22.278 28.598 1.00 34.28 269 ARG A CA 1
ATOM 2092 C C . ARG A 1 269 ? -13.051 23.772 28.562 1.00 34.28 269 ARG A C 1
ATOM 2094 O O . ARG A 1 269 ? -14.070 24.197 29.106 1.00 34.28 269 ARG A O 1
ATOM 2101 N N . THR A 1 270 ? -12.242 24.566 27.866 1.00 26.58 270 THR A N 1
ATOM 2102 C CA . THR A 1 270 ? -12.595 25.959 27.549 1.00 26.58 270 THR A CA 1
ATOM 2103 C C . THR A 1 270 ? -12.306 26.312 26.085 1.00 26.58 270 THR A C 1
ATOM 2105 O O . THR A 1 270 ? -11.170 26.320 25.626 1.00 26.58 270 THR A O 1
ATOM 2108 N N . LEU A 1 271 ? -13.366 26.627 25.334 1.00 29.45 271 LEU A N 1
ATOM 2109 C CA . LEU A 1 271 ? -13.307 27.320 24.043 1.00 29.45 271 LEU A CA 1
ATOM 2110 C C . LEU A 1 271 ? -14.452 28.347 24.002 1.00 29.45 271 LEU A C 1
ATOM 2112 O O . LEU A 1 271 ? -15.612 27.938 24.090 1.00 29.45 271 LEU A O 1
ATOM 2116 N N . PRO A 1 272 ? -14.167 29.658 23.892 1.00 30.39 272 PRO A N 1
ATOM 2117 C CA . PRO A 1 272 ? -15.192 30.674 23.679 1.00 30.39 272 PRO A CA 1
ATOM 2118 C C . PRO A 1 272 ? -15.641 30.757 22.207 1.00 30.39 272 PRO A C 1
ATOM 2120 O O . PRO A 1 272 ? -15.092 30.115 21.313 1.00 30.39 272 PRO A O 1
ATOM 2123 N N . GLU A 1 273 ? -16.712 31.517 21.987 1.00 28.33 273 GLU A N 1
ATOM 2124 C CA . GLU A 1 273 ? -17.634 31.391 20.854 1.00 28.33 273 GLU A CA 1
ATOM 2125 C C . GLU A 1 273 ? -17.158 31.844 19.456 1.00 28.33 273 GLU A C 1
ATOM 2127 O O . GLU A 1 273 ? -16.352 32.755 19.305 1.00 28.33 273 GLU A O 1
ATOM 2132 N N . LYS A 1 274 ? -17.867 31.292 18.451 1.00 32.91 274 LYS A N 1
ATOM 2133 C CA . LYS A 1 274 ? -18.281 31.899 17.165 1.00 32.91 274 LYS A CA 1
ATOM 2134 C C . LYS A 1 274 ? -17.211 32.594 16.313 1.00 32.91 274 LYS A C 1
ATOM 2136 O O . LYS A 1 274 ? -16.832 33.732 16.564 1.00 32.91 274 LYS A O 1
ATOM 2141 N N . GLN A 1 275 ? -17.013 32.053 15.109 1.00 25.50 275 GLN A N 1
ATOM 2142 C CA . GLN A 1 275 ? -16.968 32.897 13.912 1.00 25.50 275 GLN A CA 1
ATOM 2143 C C . GLN A 1 275 ? -17.751 32.268 12.751 1.00 25.50 275 GLN A C 1
ATOM 2145 O O . GLN A 1 275 ? -17.856 31.053 12.622 1.00 25.50 275 GLN A O 1
ATOM 2150 N N . GLN A 1 276 ? -18.394 33.147 11.988 1.00 29.39 276 GLN A N 1
ATOM 2151 C CA . GLN A 1 276 ? -19.550 32.903 11.118 1.00 29.39 276 GLN A CA 1
ATOM 2152 C C . GLN A 1 276 ? -19.135 32.913 9.628 1.00 29.39 276 GLN A C 1
ATOM 2154 O O . GLN A 1 276 ? -17.970 33.195 9.322 1.00 29.39 276 GLN A O 1
ATOM 2159 N N . TRP A 1 277 ? -20.118 32.736 8.721 1.00 32.28 277 TRP A N 1
ATOM 2160 C CA . TRP A 1 277 ? -20.032 32.922 7.250 1.00 32.28 277 TRP A CA 1
ATOM 2161 C C . TRP A 1 277 ? -19.339 31.750 6.546 1.00 32.28 277 TRP A C 1
ATOM 2163 O O . TRP A 1 277 ? -18.497 31.131 7.183 1.00 32.28 277 TRP A O 1
ATOM 2173 N N . PHE A 1 278 ? -19.495 31.384 5.261 1.00 29.98 278 PHE A N 1
ATOM 2174 C CA . PHE A 1 278 ? -20.278 31.667 4.031 1.00 29.98 278 PHE A CA 1
ATOM 2175 C C . PHE A 1 278 ? -19.832 30.516 3.086 1.00 29.98 278 PHE A C 1
ATOM 2177 O O . PHE A 1 278 ? -18.625 30.320 2.980 1.00 29.98 278 PHE A O 1
ATOM 2184 N N . GLY A 1 279 ? -20.674 29.731 2.416 1.00 27.14 279 GLY A N 1
ATOM 2185 C CA . GLY A 1 279 ? -21.568 30.155 1.329 1.00 27.14 279 GLY A CA 1
ATOM 2186 C C . GLY A 1 279 ? -21.149 29.503 -0.010 1.00 27.14 279 GLY A C 1
ATOM 2187 O O . GLY A 1 279 ? -19.965 29.468 -0.338 1.00 27.14 279 GLY A O 1
ATOM 2188 N N . ASP A 1 280 ? -22.119 28.970 -0.757 1.00 32.12 280 ASP A N 1
ATOM 2189 C CA . ASP A 1 280 ? -21.983 27.998 -1.863 1.00 32.12 280 ASP A CA 1
ATOM 2190 C C . ASP A 1 280 ? -20.897 28.231 -2.942 1.00 32.12 280 ASP A C 1
ATOM 2192 O O . ASP A 1 280 ? -20.788 29.303 -3.538 1.00 32.12 280 ASP A O 1
ATOM 2196 N N . SER A 1 281 ? -20.183 27.155 -3.320 1.00 28.44 281 SER A N 1
ATOM 2197 C CA . SER A 1 281 ? -19.450 27.050 -4.599 1.00 28.44 281 SER A CA 1
ATOM 2198 C C . SER A 1 281 ? -19.234 25.577 -5.032 1.00 28.44 281 SER A C 1
ATOM 2200 O O . SER A 1 281 ? -18.902 24.740 -4.190 1.00 28.44 281 SER A O 1
ATOM 2202 N N . PRO A 1 282 ? -19.409 25.205 -6.322 1.00 25.95 282 PRO A N 1
ATOM 2203 C CA . PRO A 1 282 ? -19.648 23.808 -6.730 1.00 25.95 282 PRO A CA 1
ATOM 2204 C C . PRO A 1 282 ? -18.410 22.918 -6.995 1.00 25.95 282 PRO A C 1
ATOM 2206 O O . PRO A 1 282 ? -18.565 21.788 -7.464 1.00 25.95 282 PRO A O 1
ATOM 2209 N N . TYR A 1 283 ? -17.179 23.360 -6.719 1.00 22.98 283 TYR A N 1
ATOM 2210 C CA . TYR A 1 283 ? -15.967 22.599 -7.078 1.00 22.98 283 TYR A CA 1
ATOM 2211 C C . TYR A 1 283 ? -15.582 21.526 -6.041 1.00 22.98 283 TYR A C 1
ATOM 2213 O O . TYR A 1 283 ? -14.862 21.784 -5.076 1.00 22.98 283 TYR A O 1
ATOM 2221 N N . ARG A 1 284 ? -16.025 20.280 -6.264 1.00 26.44 284 ARG A N 1
ATOM 2222 C CA . ARG A 1 284 ? -15.697 19.127 -5.404 1.00 26.44 284 ARG A CA 1
ATOM 2223 C C . ARG A 1 284 ? -14.354 18.455 -5.751 1.00 26.44 284 ARG A C 1
ATOM 2225 O O . ARG A 1 284 ? -14.195 17.854 -6.806 1.00 26.44 284 ARG A O 1
ATOM 2232 N N . SER A 1 285 ? -13.461 18.455 -4.757 1.00 24.31 285 SER A N 1
ATOM 2233 C CA . SER A 1 285 ? -12.408 17.457 -4.466 1.00 24.31 285 SER A CA 1
ATOM 2234 C C . SER A 1 285 ? -11.334 17.118 -5.522 1.00 24.31 285 SER A C 1
ATOM 2236 O O . SER A 1 285 ? -11.470 16.172 -6.294 1.00 24.31 285 SER A O 1
ATOM 2238 N N . LEU A 1 286 ? -10.159 17.738 -5.364 1.00 21.42 286 LEU A N 1
ATOM 2239 C CA . LEU A 1 286 ? -8.844 17.145 -5.656 1.00 21.42 286 LEU A CA 1
ATOM 2240 C C . LEU A 1 286 ? -8.136 16.901 -4.310 1.00 21.42 286 LEU A C 1
ATOM 2242 O O . LEU A 1 286 ? -7.847 17.855 -3.595 1.00 21.42 286 LEU A O 1
ATOM 2246 N N . GLY A 1 287 ? -7.913 15.637 -3.921 1.00 21.98 287 GLY A N 1
ATOM 2247 C CA . GLY A 1 287 ? -7.525 15.310 -2.535 1.00 21.98 287 GLY A CA 1
ATOM 2248 C C . GLY A 1 287 ? -6.968 13.900 -2.302 1.00 21.98 287 GLY A C 1
ATOM 2249 O O . GLY A 1 287 ? -7.425 13.188 -1.407 1.00 21.98 287 GLY A O 1
ATOM 2250 N N . TYR A 1 288 ? -5.968 13.482 -3.081 1.00 26.00 288 TYR A N 1
ATOM 2251 C CA . TYR A 1 288 ? -5.257 12.213 -2.872 1.00 26.00 288 TYR A CA 1
ATOM 2252 C C . TYR A 1 288 ? -3.928 12.427 -2.136 1.00 26.00 288 TYR A C 1
ATOM 2254 O O . TYR A 1 288 ? -2.922 12.677 -2.788 1.00 26.00 288 TYR A O 1
ATOM 2262 N N . CYS A 1 289 ? -3.896 12.287 -0.802 1.00 22.41 289 CYS A N 1
ATOM 2263 C CA . CYS A 1 289 ? -2.646 11.990 -0.084 1.00 22.41 289 CYS A CA 1
ATOM 2264 C C . CYS A 1 289 ? -2.825 11.519 1.375 1.00 22.41 289 CYS A C 1
ATOM 2266 O O . CYS A 1 289 ? -3.503 12.184 2.158 1.00 22.41 289 CYS A O 1
ATOM 2268 N N . CYS A 1 290 ? -2.111 10.440 1.721 1.00 24.28 290 CYS A N 1
ATOM 2269 C CA . CYS A 1 290 ? -1.671 9.998 3.060 1.00 24.28 290 CYS A CA 1
ATOM 2270 C C . CYS A 1 290 ? -2.560 9.142 3.982 1.00 24.28 290 CYS A C 1
ATOM 2272 O O . CYS A 1 290 ? -3.597 9.562 4.490 1.00 24.28 290 CYS A O 1
ATOM 2274 N N . GLY A 1 291 ? -1.976 7.992 4.332 1.00 25.42 291 GLY A N 1
ATOM 2275 C CA . GLY A 1 291 ? -2.338 7.109 5.433 1.00 25.42 291 GLY A CA 1
ATOM 2276 C C . GLY A 1 291 ? -3.241 5.997 4.959 1.00 25.42 291 GLY A C 1
ATOM 2277 O O . GLY A 1 291 ? -4.367 6.290 4.593 1.00 25.42 291 GLY A O 1
ATOM 2278 N N . PHE A 1 292 ? -2.816 4.733 5.059 1.00 31.86 292 PHE A N 1
ATOM 2279 C CA . PHE A 1 292 ? -3.748 3.620 4.871 1.00 31.86 292 PHE A CA 1
ATOM 2280 C C . PHE A 1 292 ? -4.051 3.396 3.323 1.00 31.86 292 PHE A C 1
ATOM 2282 O O . PHE A 1 292 ? -4.224 4.355 2.586 1.00 31.86 292 PHE A O 1
ATOM 2289 N N . HIS A 1 293 ? -3.993 2.165 2.741 1.00 33.44 293 HIS A N 1
ATOM 2290 C CA . HIS A 1 293 ? -4.989 1.475 1.832 1.00 33.44 293 HIS A CA 1
ATOM 2291 C C . HIS A 1 293 ? -4.580 0.133 1.199 1.00 33.44 293 HIS A C 1
ATOM 2293 O O . HIS A 1 293 ? -3.647 0.033 0.407 1.00 33.44 293 HIS A O 1
ATOM 2299 N N . TRP A 1 294 ? -5.421 -0.879 1.459 1.00 37.34 294 TRP A N 1
ATOM 2300 C CA . TRP A 1 294 ? -5.483 -2.165 0.784 1.00 37.34 294 TRP A CA 1
ATOM 2301 C C . TRP A 1 294 ? -5.932 -1.967 -0.659 1.00 37.34 294 TRP A C 1
ATOM 2303 O O . TRP A 1 294 ? -7.091 -2.117 -1.030 1.00 37.34 294 TRP A O 1
ATOM 2313 N N . GLN A 1 295 ? -4.960 -1.604 -1.485 1.00 35.41 295 GLN A N 1
ATOM 2314 C CA . GLN A 1 295 ? -5.132 -1.157 -2.860 1.00 35.41 295 GLN A CA 1
ATOM 2315 C C . GLN A 1 295 ? -5.641 -2.210 -3.850 1.00 35.41 295 GLN A C 1
ATOM 2317 O O . GLN A 1 295 ? -6.031 -1.851 -4.958 1.00 35.41 295 GLN A O 1
ATOM 2322 N N . GLN A 1 296 ? -5.754 -3.474 -3.442 1.00 30.55 296 GLN A N 1
ATOM 2323 C CA . GLN A 1 296 ? -6.548 -4.455 -4.188 1.00 30.55 296 GLN A CA 1
ATOM 2324 C C . GLN A 1 296 ? -8.044 -4.087 -4.193 1.00 30.55 296 GLN A C 1
ATOM 2326 O O . GLN A 1 296 ? -8.717 -4.351 -5.181 1.00 30.55 296 GLN A O 1
ATOM 2331 N N . ALA A 1 297 ? -8.537 -3.373 -3.171 1.00 29.94 297 ALA A N 1
ATOM 2332 C CA . ALA A 1 297 ? -9.823 -2.682 -3.239 1.00 29.94 297 ALA A CA 1
ATOM 2333 C C . ALA A 1 297 ? -9.756 -1.410 -4.112 1.00 29.94 297 ALA A C 1
ATOM 2335 O O . ALA A 1 297 ? -10.726 -1.114 -4.792 1.00 29.94 297 ALA A O 1
ATOM 2336 N N . GLN A 1 298 ? -8.617 -0.699 -4.193 1.00 28.50 298 GLN A N 1
ATOM 2337 C CA . GLN A 1 298 ? -8.466 0.511 -5.037 1.00 28.50 298 GLN A CA 1
ATOM 2338 C C . GLN A 1 298 ? -8.465 0.274 -6.542 1.00 28.50 298 GLN A C 1
ATOM 2340 O O . GLN A 1 298 ? -8.814 1.199 -7.273 1.00 28.50 298 GLN A O 1
ATOM 2345 N N . LEU A 1 299 ? -8.176 -0.940 -7.011 1.00 28.98 299 LEU A N 1
ATOM 2346 C CA . LEU A 1 299 ? -8.484 -1.319 -8.394 1.00 28.98 299 LEU A CA 1
ATOM 2347 C C . LEU A 1 299 ? -10.005 -1.326 -8.674 1.00 28.98 299 LEU A C 1
ATOM 2349 O O . LEU A 1 299 ? -10.398 -1.412 -9.833 1.00 28.98 299 LEU A O 1
ATOM 2353 N N . ALA A 1 300 ? -10.843 -1.161 -7.639 1.00 30.38 300 ALA A N 1
ATOM 2354 C CA . ALA A 1 300 ? -12.287 -0.960 -7.731 1.00 30.38 300 ALA A CA 1
ATOM 2355 C C . ALA A 1 300 ? -12.884 0.166 -6.828 1.00 30.38 300 ALA A C 1
ATOM 2357 O O . ALA A 1 300 ? -14.099 0.361 -6.851 1.00 30.38 300 ALA A O 1
ATOM 2358 N N . GLY A 1 301 ? -12.086 0.936 -6.061 1.00 27.80 301 GLY A N 1
ATOM 2359 C CA . GLY A 1 301 ? -12.564 2.056 -5.218 1.00 27.80 301 GLY A CA 1
ATOM 2360 C C . GLY A 1 301 ? -11.657 2.506 -4.046 1.00 27.80 301 GLY A C 1
ATOM 2361 O O . GLY A 1 301 ? -10.970 1.707 -3.421 1.00 27.80 301 GLY A O 1
ATOM 2362 N N . MET A 1 302 ? -11.664 3.804 -3.708 1.00 2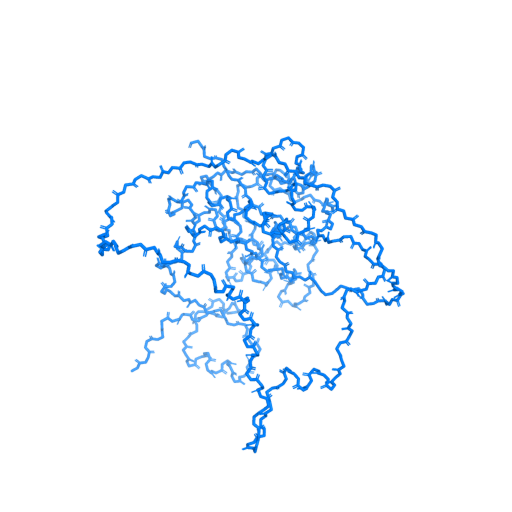4.42 302 MET A N 1
ATOM 2363 C CA . MET A 1 302 ? -10.879 4.416 -2.604 1.00 24.42 302 MET A CA 1
ATOM 2364 C C . MET A 1 302 ? -11.708 4.572 -1.295 1.00 24.42 302 MET A C 1
ATOM 2366 O O . MET A 1 302 ? -12.925 4.441 -1.352 1.00 24.42 302 MET A O 1
ATOM 2370 N N . ASN A 1 303 ? -11.177 4.883 -0.095 1.00 28.75 303 ASN A N 1
ATOM 2371 C CA . ASN A 1 303 ? -9.847 5.374 0.327 1.00 28.75 303 ASN A CA 1
ATOM 2372 C C . ASN A 1 303 ? -9.455 4.842 1.750 1.00 28.75 303 ASN A C 1
ATOM 2374 O O . ASN A 1 303 ? -10.304 4.788 2.631 1.00 28.75 303 ASN A O 1
ATOM 2378 N N . ARG A 1 304 ? -8.154 4.560 1.974 1.00 27.50 304 ARG A N 1
ATOM 2379 C CA . ARG A 1 304 ? -7.396 4.385 3.251 1.00 27.50 304 ARG A CA 1
ATOM 2380 C C . ARG A 1 304 ? -7.579 3.143 4.213 1.00 27.50 304 ARG A C 1
ATOM 2382 O O . ARG A 1 304 ? -8.524 3.078 4.972 1.00 27.50 304 ARG A O 1
ATOM 2389 N N . ALA A 1 305 ? -6.603 2.180 4.225 1.00 28.39 305 ALA A N 1
ATOM 2390 C CA . ALA A 1 305 ? -6.283 0.998 5.133 1.00 28.39 305 ALA A CA 1
ATOM 2391 C C . ALA A 1 305 ? -4.814 0.326 5.098 1.00 28.39 305 ALA A C 1
ATOM 2393 O O . ALA A 1 305 ? -4.478 -0.252 4.073 1.00 28.39 305 ALA A O 1
ATOM 2394 N N . THR A 1 306 ? -3.943 0.288 6.142 1.00 28.62 306 THR A N 1
ATOM 2395 C CA . THR A 1 306 ? -2.603 -0.436 6.205 1.00 28.62 306 THR A CA 1
ATOM 2396 C C . THR A 1 306 ? -2.695 -1.710 7.155 1.00 28.62 306 THR A C 1
ATOM 2398 O O . THR A 1 306 ? -3.813 -2.193 7.311 1.00 28.62 306 THR A O 1
ATOM 2401 N N . ALA A 1 307 ? -1.645 -2.369 7.718 1.00 26.91 307 ALA A N 1
ATOM 2402 C CA . ALA A 1 307 ? -1.659 -3.760 8.298 1.00 26.91 307 ALA A CA 1
ATOM 2403 C C . ALA A 1 307 ? -0.951 -4.090 9.676 1.00 26.91 307 ALA A C 1
ATOM 2405 O O . ALA A 1 307 ? 0.024 -3.443 10.041 1.00 26.91 307 ALA A O 1
ATOM 2406 N N . LEU A 1 308 ? -1.366 -5.192 10.362 1.00 29.81 308 LEU A N 1
ATOM 2407 C CA . LEU A 1 308 ? -0.745 -5.874 11.551 1.00 29.81 308 LEU A CA 1
ATOM 2408 C C . LEU A 1 308 ? -0.702 -7.440 11.393 1.00 29.81 308 LEU A C 1
ATOM 2410 O O . LEU A 1 308 ? -1.749 -8.015 11.135 1.00 29.81 308 LEU A O 1
ATOM 2414 N N . SER A 1 309 ? 0.447 -8.133 11.561 1.00 28.19 309 SER A N 1
ATOM 2415 C CA . SER A 1 309 ? 0.655 -9.617 11.484 1.00 28.19 309 SER A CA 1
ATOM 2416 C C . SER A 1 309 ? 0.808 -10.339 12.835 1.00 28.19 309 SER A C 1
ATOM 2418 O O . SER A 1 309 ? 0.877 -9.684 13.869 1.00 28.19 309 SER A O 1
ATOM 2420 N N . THR A 1 310 ? 0.910 -11.679 12.822 1.00 30.91 310 THR A N 1
ATOM 2421 C CA . THR A 1 310 ? 0.786 -12.555 14.006 1.00 30.91 310 THR A CA 1
ATOM 2422 C C . THR A 1 310 ? 1.875 -13.646 14.118 1.00 30.91 310 THR A C 1
ATOM 2424 O O . THR A 1 310 ? 1.632 -14.779 13.708 1.00 30.91 310 THR A O 1
ATOM 2427 N N . GLU A 1 311 ? 3.069 -13.349 14.647 1.00 27.42 311 GLU A N 1
ATOM 2428 C CA . GLU A 1 311 ? 4.075 -14.390 14.971 1.00 27.42 311 GLU A CA 1
ATOM 2429 C C . GLU A 1 311 ? 3.617 -15.316 16.114 1.00 27.42 311 GLU A C 1
ATOM 2431 O O . GLU A 1 311 ? 3.239 -14.830 17.177 1.00 27.42 311 GLU A O 1
ATOM 2436 N N . ASP A 1 312 ? 3.712 -16.633 15.868 1.00 30.06 312 ASP A N 1
ATOM 2437 C CA . ASP A 1 312 ? 4.072 -17.646 16.881 1.00 30.06 312 ASP A CA 1
ATOM 2438 C C . ASP A 1 312 ? 5.602 -17.804 16.917 1.00 30.06 312 ASP A C 1
ATOM 2440 O O . ASP A 1 312 ? 6.172 -17.911 15.797 1.00 30.06 312 ASP A O 1
#

Organism: NCBI:txid412755